Protein AF-A0AAV1RXQ4-F1 (afdb_monomer_lite)

Sequence (203 aa):
MDSVIQLQRQLVDYTAQLFNEGILDDQFNQLQQLQDESNPDFVVEVVTLFFEDSERLLNELAKALEQQSVDYRKIDAHVHQLKGSSSSIGAQRVQKVCIAFRNCCEDRNIEGCQKCLQQVKHEYSLVKTKLETLFKVRGKKGKNKSNLFRMNTVAQATDFCLYDRSLSRRFWQQEGQFLGQYNKVKTIAEDHSQRKQNGILDM

InterPro domains:
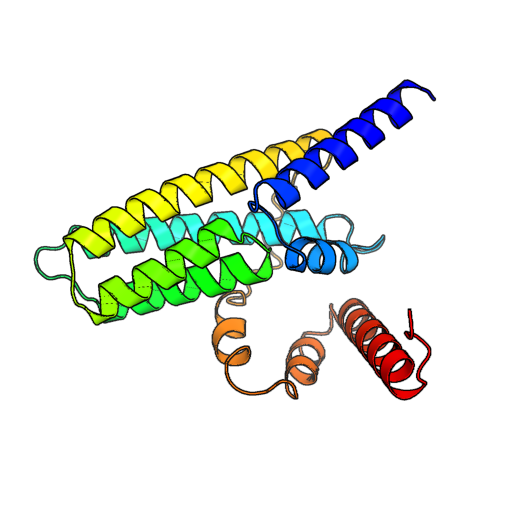  IPR008207 Signal transduction histidine kinase, phosphotransfer (Hpt) domain [PF01627] (45-128)
  IPR008207 Signal transduction histidine kinase, phosphotransfer (Hpt) domain [PS50894] (39-134)
  IPR008207 Signal transduction histidine kinase, phosphotransfer (Hpt) domain [cd00088] (45-121)
  IPR036641 HPT domain superfamily [G3DSA:1.20.120.160] (1-150)
  IPR036641 HPT domain superfamily [SSF47226] (5-136)
  IPR045871 Histidine-containing phosphotransfer protein 1-5/Phosphorelay intermediate protein YPD1 [PTHR28242] (6-138)

Structure (mmCIF, N/CA/C/O backbone):
data_AF-A0AAV1RXQ4-F1
#
_entry.id   AF-A0AAV1RXQ4-F1
#
loop_
_atom_site.group_PDB
_atom_site.id
_atom_site.type_symbol
_atom_site.label_atom_id
_atom_site.label_alt_id
_atom_site.label_comp_id
_atom_site.label_asym_id
_atom_site.label_entity_id
_atom_site.label_seq_id
_atom_site.pdbx_PDB_ins_code
_atom_site.Cartn_x
_atom_site.Cartn_y
_atom_site.Cartn_z
_atom_site.occupancy
_atom_site.B_iso_or_equiv
_atom_site.auth_seq_id
_atom_site.auth_comp_id
_atom_site.auth_asym_id
_atom_site.auth_atom_id
_atom_site.pdbx_PDB_model_num
ATOM 1 N N . MET A 1 1 ? 30.961 -5.348 -19.608 1.00 53.44 1 MET A N 1
ATOM 2 C CA . MET A 1 1 ? 29.631 -5.834 -20.041 1.00 53.44 1 MET A CA 1
ATOM 3 C C . MET A 1 1 ? 29.032 -6.764 -18.990 1.00 53.44 1 MET A C 1
ATOM 5 O O . MET A 1 1 ? 27.870 -6.589 -18.653 1.00 53.44 1 MET A O 1
ATOM 9 N N . ASP A 1 2 ? 29.836 -7.643 -18.384 1.00 66.00 2 ASP A N 1
ATOM 10 C CA . ASP A 1 2 ? 29.386 -8.637 -17.390 1.00 66.00 2 ASP A CA 1
ATOM 11 C C . ASP A 1 2 ? 28.783 -8.044 -16.103 1.00 66.00 2 ASP A C 1
ATOM 13 O O . ASP A 1 2 ? 27.796 -8.560 -15.585 1.00 66.00 2 ASP A O 1
ATOM 17 N N . SER A 1 3 ? 29.300 -6.908 -15.622 1.00 69.69 3 SER A N 1
ATOM 18 C CA . SER A 1 3 ? 28.794 -6.238 -14.412 1.00 69.69 3 SER A CA 1
ATOM 19 C C . SER A 1 3 ? 27.378 -5.670 -14.565 1.00 69.69 3 SER A C 1
ATOM 21 O O . SER A 1 3 ? 26.582 -5.727 -13.630 1.00 69.69 3 SER A O 1
ATOM 23 N N . VAL A 1 4 ? 27.032 -5.150 -15.747 1.00 70.94 4 VAL A N 1
ATOM 24 C CA . VAL A 1 4 ? 25.692 -4.605 -16.033 1.00 70.94 4 VAL A CA 1
ATOM 25 C C . VAL A 1 4 ? 24.668 -5.733 -16.139 1.00 70.94 4 VAL A C 1
ATOM 27 O O . VAL A 1 4 ? 23.577 -5.623 -15.584 1.00 70.94 4 VAL A O 1
ATOM 30 N N . ILE A 1 5 ? 25.045 -6.839 -16.784 1.00 75.31 5 ILE A N 1
ATOM 31 C CA . ILE A 1 5 ? 24.207 -8.038 -16.909 1.00 75.31 5 ILE A CA 1
ATOM 32 C C . ILE A 1 5 ? 23.945 -8.650 -15.524 1.00 75.31 5 ILE A C 1
ATOM 34 O O . ILE A 1 5 ? 22.814 -9.025 -15.214 1.00 75.31 5 ILE A O 1
ATOM 38 N N . GLN A 1 6 ? 24.960 -8.693 -14.655 1.00 77.62 6 GLN A N 1
ATOM 39 C CA . GLN A 1 6 ? 24.819 -9.196 -13.288 1.00 77.62 6 GLN A CA 1
ATOM 40 C C . GLN A 1 6 ? 23.875 -8.328 -12.439 1.00 77.62 6 GLN A C 1
ATOM 42 O O . GLN A 1 6 ? 23.011 -8.869 -11.751 1.00 77.62 6 GLN A O 1
ATOM 47 N N . LEU A 1 7 ? 23.980 -6.998 -12.530 1.00 76.56 7 LEU A N 1
ATOM 48 C CA . LEU A 1 7 ? 23.081 -6.069 -11.830 1.00 76.56 7 LEU A CA 1
ATOM 49 C C . LEU A 1 7 ? 21.638 -6.148 -12.349 1.00 76.56 7 LEU A C 1
ATOM 51 O O . LEU A 1 7 ? 20.694 -6.121 -11.561 1.00 76.56 7 LEU A O 1
ATOM 55 N N . GLN A 1 8 ? 21.453 -6.280 -13.665 1.00 75.50 8 GLN A N 1
ATOM 56 C CA . GLN A 1 8 ? 20.128 -6.475 -14.259 1.00 75.50 8 GLN A CA 1
ATOM 57 C C . GLN A 1 8 ? 19.482 -7.773 -13.774 1.00 75.50 8 GLN A C 1
ATOM 59 O O . GLN A 1 8 ? 18.316 -7.762 -13.385 1.00 75.50 8 GLN A O 1
ATOM 64 N N . ARG A 1 9 ? 20.242 -8.872 -13.729 1.00 82.31 9 ARG A N 1
ATOM 65 C CA . ARG A 1 9 ? 19.754 -10.155 -13.214 1.00 82.31 9 ARG A CA 1
ATOM 66 C C . ARG A 1 9 ? 19.356 -10.062 -11.742 1.00 82.31 9 ARG A C 1
ATOM 68 O O . ARG A 1 9 ? 18.258 -10.473 -11.392 1.00 82.31 9 ARG A O 1
ATOM 75 N N . GLN A 1 10 ? 20.185 -9.433 -10.908 1.00 84.06 10 GLN A N 1
ATOM 76 C CA . GLN A 1 10 ? 19.862 -9.200 -9.495 1.00 84.06 10 GLN A CA 1
ATOM 77 C C . GLN A 1 10 ? 18.576 -8.388 -9.308 1.00 84.06 10 GLN A C 1
ATOM 79 O O . GLN A 1 10 ? 17.797 -8.677 -8.405 1.00 84.06 10 GLN A O 1
ATOM 84 N N . LEU A 1 11 ? 18.330 -7.389 -10.160 1.00 82.56 11 LEU A N 1
ATOM 85 C CA . LEU A 1 11 ? 17.092 -6.611 -10.125 1.00 82.56 11 LEU A CA 1
ATOM 86 C C . LEU A 1 11 ? 15.866 -7.438 -10.508 1.00 82.56 11 LEU A C 1
ATOM 88 O O . LEU A 1 11 ? 14.823 -7.296 -9.870 1.00 82.56 11 LEU A O 1
ATOM 92 N N . VAL A 1 12 ? 15.982 -8.277 -11.538 1.00 85.81 12 VAL A N 1
ATOM 93 C CA . VAL A 1 12 ? 14.898 -9.169 -11.971 1.00 85.81 12 VAL A CA 1
ATOM 94 C C . VAL A 1 12 ? 14.582 -10.183 -10.874 1.00 85.81 12 VAL A C 1
ATOM 96 O O . VAL A 1 12 ? 13.424 -10.292 -10.478 1.00 85.81 12 VAL A O 1
ATOM 99 N N . ASP A 1 13 ? 15.604 -10.839 -10.323 1.00 89.25 13 ASP A N 1
ATOM 100 C CA . ASP A 1 13 ? 15.458 -11.830 -9.253 1.00 89.25 13 ASP A CA 1
ATOM 101 C C . ASP A 1 13 ? 14.848 -11.197 -7.990 1.00 89.25 13 ASP A C 1
ATOM 103 O O . ASP A 1 13 ? 13.903 -11.734 -7.411 1.00 89.25 13 ASP A O 1
ATOM 107 N N . TYR A 1 14 ? 15.324 -10.008 -7.598 1.00 90.19 14 TYR A N 1
ATOM 108 C CA . TYR A 1 14 ? 14.774 -9.268 -6.461 1.00 90.19 14 TYR A CA 1
ATOM 109 C C . TYR A 1 14 ? 13.317 -8.869 -6.688 1.00 90.19 14 TYR A C 1
ATOM 111 O O . TYR A 1 14 ? 12.485 -9.022 -5.799 1.00 90.19 14 TYR A O 1
ATOM 119 N N . THR A 1 15 ? 12.986 -8.386 -7.886 1.00 88.50 15 THR A N 1
ATOM 120 C CA . THR A 1 15 ? 11.612 -8.012 -8.234 1.00 88.50 15 THR A CA 1
ATOM 121 C C . THR A 1 15 ? 10.698 -9.236 -8.172 1.00 88.50 15 THR A C 1
ATOM 123 O O . THR A 1 15 ? 9.667 -9.180 -7.509 1.00 88.50 15 THR A O 1
ATOM 126 N N . ALA A 1 16 ? 11.106 -10.362 -8.766 1.00 90.88 16 ALA A N 1
ATOM 127 C CA . ALA A 1 16 ? 10.367 -11.622 -8.720 1.00 90.88 16 ALA A CA 1
ATOM 128 C C . ALA A 1 16 ? 10.147 -12.120 -7.282 1.00 90.88 16 ALA A C 1
ATOM 130 O O . ALA A 1 16 ? 9.061 -12.595 -6.953 1.00 90.88 16 ALA A O 1
ATOM 131 N N . GLN A 1 17 ? 11.135 -11.948 -6.397 1.00 94.00 17 GLN A N 1
ATOM 132 C CA . GLN A 1 17 ? 10.981 -12.246 -4.973 1.00 94.00 17 GLN A CA 1
ATOM 133 C C . GLN A 1 17 ? 9.855 -11.419 -4.328 1.00 94.00 17 GLN A C 1
ATOM 135 O O . GLN A 1 17 ? 9.062 -11.976 -3.573 1.00 94.00 17 GLN A O 1
ATOM 140 N N . LEU A 1 18 ? 9.731 -10.123 -4.641 1.00 94.00 18 LEU A N 1
ATOM 141 C CA . LEU A 1 18 ? 8.655 -9.281 -4.092 1.00 94.00 18 LEU A CA 1
ATOM 142 C C . LEU A 1 18 ? 7.259 -9.751 -4.526 1.00 94.00 18 LEU A C 1
ATOM 144 O O . LEU A 1 18 ? 6.326 -9.693 -3.723 1.00 94.00 18 LEU A O 1
ATOM 148 N N . PHE A 1 19 ? 7.122 -10.233 -5.763 1.00 93.56 19 PHE A N 1
ATOM 149 C CA . PHE A 1 19 ? 5.879 -10.834 -6.256 1.00 93.56 19 PHE A CA 1
ATOM 150 C C . PHE A 1 19 ? 5.583 -12.173 -5.571 1.00 93.56 19 PHE A C 1
ATOM 152 O O . PHE A 1 19 ? 4.474 -12.388 -5.087 1.00 93.56 19 PHE A O 1
ATOM 159 N N . ASN A 1 20 ? 6.586 -13.048 -5.453 1.00 94.00 20 ASN A N 1
ATOM 160 C CA . ASN A 1 20 ? 6.435 -14.359 -4.812 1.00 94.00 20 ASN A CA 1
ATOM 161 C C . ASN A 1 20 ? 6.096 -14.255 -3.314 1.00 94.00 20 ASN A C 1
ATOM 163 O O . ASN A 1 20 ? 5.328 -15.061 -2.797 1.00 94.00 20 ASN A O 1
ATOM 167 N N . GLU A 1 21 ? 6.629 -13.249 -2.614 1.00 93.44 21 GLU A N 1
ATOM 168 C CA . GLU A 1 21 ? 6.286 -12.942 -1.215 1.00 93.44 21 GLU A CA 1
ATOM 169 C C . GLU A 1 21 ? 4.915 -12.247 -1.066 1.00 93.44 21 GLU A C 1
ATOM 171 O O . GLU A 1 21 ? 4.485 -11.950 0.055 1.00 93.44 21 GLU A O 1
ATOM 176 N N . GLY A 1 22 ? 4.232 -11.949 -2.180 1.00 92.81 22 GLY A N 1
ATOM 177 C CA . GLY A 1 22 ? 2.954 -11.239 -2.215 1.00 92.81 22 GLY A CA 1
ATOM 178 C C . GLY A 1 22 ? 3.046 -9.784 -1.754 1.00 92.81 22 GLY A C 1
ATOM 179 O O . GLY A 1 22 ? 2.037 -9.193 -1.376 1.00 92.81 22 GLY A O 1
ATOM 180 N N . ILE A 1 23 ? 4.247 -9.202 -1.723 1.00 94.19 23 ILE A N 1
ATOM 181 C CA . ILE A 1 23 ? 4.447 -7.790 -1.371 1.00 94.19 23 ILE A CA 1
ATOM 182 C C . ILE A 1 23 ? 3.902 -6.908 -2.494 1.00 94.19 23 ILE A C 1
ATOM 184 O O . ILE A 1 23 ? 3.224 -5.917 -2.215 1.00 94.19 23 ILE A O 1
ATOM 188 N N . LEU A 1 24 ? 4.183 -7.298 -3.740 1.00 94.38 24 LEU A N 1
ATOM 189 C CA . LEU A 1 24 ? 3.689 -6.655 -4.952 1.00 94.38 24 LEU A CA 1
ATOM 190 C C . LEU A 1 24 ? 2.789 -7.608 -5.747 1.00 94.38 24 LEU A C 1
ATOM 192 O O . LEU A 1 24 ? 2.991 -8.821 -5.716 1.00 94.38 24 LEU A O 1
ATOM 196 N N . ASP A 1 25 ? 1.819 -7.057 -6.470 1.00 88.19 25 ASP A N 1
ATOM 197 C CA . ASP A 1 25 ? 0.985 -7.783 -7.431 1.00 88.19 25 ASP A CA 1
ATOM 198 C C . ASP A 1 25 ? 1.034 -7.158 -8.832 1.00 88.19 25 ASP A C 1
ATOM 200 O O . ASP A 1 25 ? 1.724 -6.162 -9.074 1.00 88.19 25 ASP A O 1
ATOM 204 N N . ASP A 1 26 ? 0.300 -7.753 -9.775 1.00 86.62 26 ASP A N 1
ATOM 205 C CA . ASP A 1 26 ? 0.292 -7.356 -11.184 1.00 86.62 26 ASP A CA 1
ATOM 206 C C . ASP A 1 26 ? -0.083 -5.887 -11.433 1.00 86.62 26 ASP A C 1
ATOM 208 O O . ASP A 1 26 ? 0.260 -5.347 -12.489 1.00 86.62 26 ASP A O 1
ATOM 212 N N . GLN A 1 27 ? -0.718 -5.195 -10.479 1.00 84.00 27 GLN A N 1
ATOM 213 C CA . GLN A 1 27 ? -0.946 -3.755 -10.603 1.00 84.00 27 GLN A CA 1
ATOM 214 C C . GLN A 1 27 ? 0.372 -2.977 -10.638 1.00 84.00 27 GLN A C 1
ATOM 216 O O . GLN A 1 27 ? 0.472 -1.984 -11.357 1.00 84.00 27 GLN A O 1
ATOM 221 N N . PHE A 1 28 ? 1.418 -3.449 -9.953 1.00 86.69 28 PHE A N 1
ATOM 222 C CA . PHE A 1 28 ? 2.744 -2.842 -10.049 1.00 86.69 28 PHE A CA 1
ATOM 223 C C . PHE A 1 28 ? 3.346 -3.007 -11.454 1.00 86.69 28 PHE A C 1
ATOM 225 O O . PHE A 1 28 ? 3.957 -2.071 -11.972 1.00 86.69 28 PHE A O 1
ATOM 232 N N . ASN A 1 29 ? 3.122 -4.149 -12.116 1.00 84.06 29 ASN A N 1
ATOM 233 C CA . ASN A 1 29 ? 3.542 -4.353 -13.509 1.00 84.06 29 ASN A CA 1
ATOM 234 C C . ASN A 1 29 ? 2.813 -3.389 -14.455 1.00 84.06 29 ASN A C 1
ATOM 236 O O . ASN A 1 29 ? 3.442 -2.781 -15.320 1.00 84.06 29 ASN A O 1
ATOM 240 N N . GLN A 1 30 ? 1.506 -3.193 -14.263 1.00 77.56 30 GLN A N 1
ATOM 241 C CA . GLN A 1 30 ? 0.734 -2.206 -15.027 1.00 77.56 30 GLN A CA 1
ATOM 242 C C . GLN A 1 30 ? 1.266 -0.787 -14.804 1.00 77.56 30 GL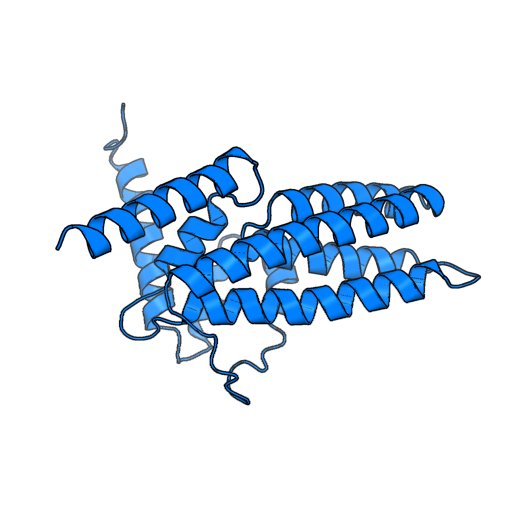N A C 1
ATOM 244 O O . GLN A 1 30 ? 1.466 -0.052 -15.768 1.00 77.56 30 GLN A O 1
ATOM 249 N N . LEU A 1 31 ? 1.574 -0.421 -13.555 1.00 78.81 31 LEU A N 1
ATOM 250 C CA . LEU A 1 31 ? 2.169 0.874 -13.226 1.00 78.81 31 LEU A CA 1
ATOM 251 C C . LEU A 1 31 ? 3.512 1.077 -13.948 1.00 78.81 31 LEU A C 1
ATOM 253 O O . LEU A 1 31 ? 3.780 2.162 -14.462 1.00 78.81 31 LEU A O 1
ATOM 257 N N . GLN A 1 32 ? 4.337 0.031 -14.049 1.00 80.25 32 GLN A N 1
ATOM 258 C CA . GLN A 1 32 ? 5.600 0.079 -14.790 1.00 80.25 32 GLN A CA 1
ATOM 259 C C . GLN A 1 32 ? 5.420 0.261 -16.302 1.00 80.25 32 GLN A C 1
ATOM 261 O O . GLN A 1 32 ? 6.242 0.936 -16.917 1.00 80.25 32 GLN A O 1
ATOM 266 N N . GLN A 1 33 ? 4.358 -0.288 -16.899 1.00 77.56 33 GLN A N 1
ATOM 267 C CA . GLN A 1 33 ? 4.065 -0.132 -18.334 1.00 77.56 33 GLN A CA 1
ATOM 268 C C . GLN A 1 33 ? 3.689 1.307 -18.722 1.00 77.56 33 GLN A C 1
ATOM 270 O O . GLN A 1 33 ? 3.821 1.687 -19.888 1.00 77.56 33 GLN A O 1
ATOM 275 N N . LEU A 1 34 ? 3.236 2.112 -17.756 1.00 74.94 34 LEU A N 1
ATOM 276 C CA . LEU A 1 34 ? 2.946 3.536 -17.955 1.00 74.94 34 LEU A CA 1
ATOM 277 C C . LEU A 1 34 ? 4.213 4.392 -18.033 1.00 74.94 34 LEU A C 1
ATOM 279 O O . LEU A 1 34 ? 4.177 5.492 -18.581 1.00 74.94 34 LEU A O 1
ATOM 283 N N . GLN A 1 35 ? 5.333 3.894 -17.506 1.00 74.50 35 GLN A N 1
ATOM 284 C CA . GLN A 1 35 ? 6.618 4.572 -17.598 1.00 74.50 35 GLN A CA 1
ATOM 285 C C . GLN A 1 35 ? 7.140 4.516 -19.038 1.00 74.50 35 GLN A C 1
ATOM 287 O O . GLN A 1 35 ? 7.155 3.459 -19.670 1.00 74.50 35 GLN A O 1
ATOM 292 N N . ASP A 1 36 ? 7.631 5.639 -19.552 1.00 77.94 36 ASP A N 1
ATOM 293 C CA . ASP A 1 36 ? 8.248 5.710 -20.875 1.00 77.94 36 ASP A CA 1
ATOM 294 C C . ASP A 1 36 ? 9.443 6.670 -20.896 1.00 77.94 36 ASP A C 1
ATOM 296 O O . ASP A 1 36 ? 9.878 7.170 -19.860 1.00 77.94 36 ASP A O 1
ATOM 300 N N . GLU A 1 37 ? 10.021 6.883 -22.076 1.00 76.31 37 GLU A N 1
ATOM 301 C CA . GLU A 1 37 ? 11.181 7.762 -22.252 1.00 76.31 37 GLU A CA 1
ATOM 302 C C . GLU A 1 37 ? 10.861 9.234 -21.950 1.00 76.31 37 GLU A C 1
ATOM 304 O O . GLU A 1 37 ? 11.758 9.987 -21.577 1.00 76.31 37 GLU A O 1
ATOM 309 N N . SER A 1 38 ? 9.589 9.641 -22.068 1.00 75.12 38 SER A N 1
ATOM 310 C CA . SER A 1 38 ? 9.139 11.008 -21.784 1.00 75.12 38 SER A CA 1
ATOM 311 C C . SER A 1 38 ? 8.921 11.253 -20.290 1.00 75.12 38 SER A C 1
ATOM 313 O O . SER A 1 38 ? 9.186 12.353 -19.804 1.00 75.12 38 SER A O 1
ATOM 315 N N . ASN A 1 39 ? 8.508 10.220 -19.548 1.00 71.12 39 ASN A N 1
ATOM 316 C CA . AS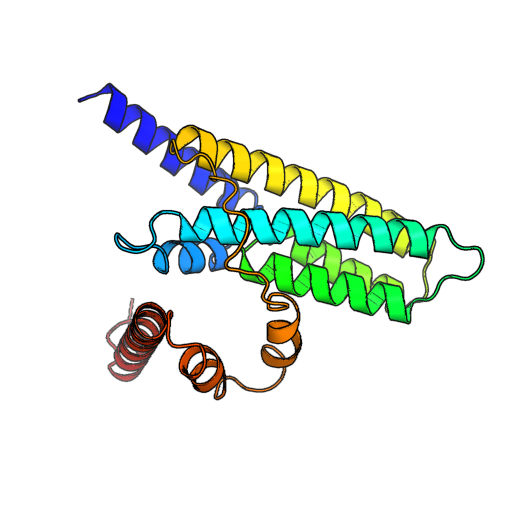N A 1 39 ? 8.440 10.238 -18.092 1.00 71.12 39 ASN A CA 1
ATOM 317 C C . ASN A 1 39 ? 9.111 8.991 -17.484 1.00 71.12 39 ASN A C 1
ATOM 319 O O . ASN A 1 39 ? 8.432 8.046 -17.059 1.00 71.12 39 ASN A O 1
ATOM 323 N N . PRO A 1 40 ? 10.454 8.978 -17.406 1.00 77.00 40 PRO A N 1
ATOM 324 C CA . PRO A 1 40 ? 11.179 7.847 -16.854 1.00 77.00 40 PRO A CA 1
ATOM 325 C C . PRO A 1 40 ? 10.974 7.709 -15.341 1.00 77.00 40 PRO A C 1
ATOM 327 O O . PRO A 1 40 ? 11.157 6.612 -14.824 1.00 77.00 40 PRO A O 1
ATOM 330 N N . ASP A 1 41 ? 10.611 8.763 -14.614 1.00 79.12 41 ASP A N 1
ATOM 331 C CA . ASP A 1 41 ? 10.513 8.730 -13.148 1.00 79.12 41 ASP A CA 1
ATOM 332 C C . ASP A 1 41 ? 9.086 8.471 -12.639 1.00 79.12 41 ASP A C 1
ATOM 334 O O . ASP A 1 41 ? 8.899 8.316 -11.435 1.00 79.12 41 ASP A O 1
ATOM 338 N N . PHE A 1 42 ? 8.108 8.308 -13.538 1.00 79.44 42 PHE A N 1
ATOM 339 C CA . PHE A 1 42 ? 6.685 8.124 -13.226 1.00 79.44 42 PHE A CA 1
ATOM 340 C C . PHE A 1 42 ? 6.409 7.151 -12.068 1.00 79.44 42 PHE A C 1
ATOM 342 O O . PHE A 1 42 ? 5.726 7.493 -11.108 1.00 79.44 42 PHE A O 1
ATOM 349 N N . VAL A 1 43 ? 6.967 5.938 -12.122 1.00 82.00 43 VAL A N 1
ATOM 350 C CA . VAL A 1 43 ? 6.734 4.913 -11.087 1.00 82.00 43 VAL A CA 1
ATOM 351 C C . VAL A 1 43 ? 7.287 5.358 -9.736 1.00 82.00 43 VAL A C 1
ATOM 353 O O . VAL A 1 43 ? 6.666 5.112 -8.706 1.00 82.00 43 VAL A O 1
ATOM 356 N N . VAL A 1 44 ? 8.452 6.011 -9.734 1.00 83.81 44 VAL A N 1
ATOM 357 C CA . VAL A 1 44 ? 9.074 6.525 -8.509 1.00 83.81 44 VAL A CA 1
ATOM 358 C C . VAL A 1 44 ? 8.220 7.652 -7.940 1.00 83.81 44 VAL A C 1
ATOM 360 O O . VAL A 1 44 ? 7.923 7.622 -6.754 1.00 83.81 44 VAL A O 1
ATOM 363 N N . GLU A 1 45 ? 7.767 8.588 -8.777 1.00 80.00 45 GLU A N 1
ATOM 364 C CA . GLU A 1 45 ? 6.897 9.699 -8.371 1.00 80.00 45 GLU A CA 1
ATOM 365 C C . GLU A 1 45 ? 5.584 9.194 -7.750 1.00 80.00 45 GLU A C 1
ATOM 367 O O . GLU A 1 45 ? 5.232 9.599 -6.642 1.00 80.00 45 GLU A O 1
ATOM 372 N N . VAL A 1 46 ? 4.898 8.249 -8.403 1.00 79.00 46 VAL A N 1
ATOM 373 C CA . VAL A 1 46 ? 3.644 7.666 -7.894 1.00 79.00 46 VAL A CA 1
ATOM 374 C C . VAL A 1 46 ? 3.859 6.931 -6.568 1.00 79.00 46 VAL A C 1
ATOM 376 O O . VAL A 1 46 ? 3.065 7.081 -5.639 1.00 79.00 46 VAL A O 1
ATOM 379 N N . VAL A 1 47 ? 4.937 6.153 -6.447 1.00 85.06 47 VAL A N 1
ATOM 380 C CA . VAL A 1 47 ? 5.237 5.421 -5.209 1.00 85.06 47 VAL A CA 1
ATOM 381 C C . VAL A 1 47 ? 5.658 6.366 -4.077 1.00 85.06 47 VAL A C 1
ATOM 383 O O . VAL A 1 47 ? 5.280 6.144 -2.929 1.00 85.06 47 VAL A O 1
ATOM 386 N N . THR A 1 48 ? 6.385 7.446 -4.374 1.00 82.88 48 THR A N 1
ATOM 387 C CA . THR A 1 48 ? 6.713 8.479 -3.383 1.00 82.88 48 THR A CA 1
ATOM 388 C C . THR A 1 48 ? 5.452 9.162 -2.858 1.00 82.88 48 THR A C 1
ATOM 390 O O . THR A 1 48 ? 5.296 9.264 -1.643 1.00 82.88 48 THR A O 1
ATOM 393 N N . LEU A 1 49 ? 4.515 9.536 -3.737 1.00 81.00 49 LEU A N 1
ATOM 394 C CA . LEU A 1 49 ? 3.219 10.090 -3.326 1.00 81.00 49 LEU A CA 1
ATOM 395 C C . LEU A 1 49 ? 2.437 9.109 -2.446 1.00 81.00 49 LEU A C 1
ATOM 397 O O . LEU A 1 49 ? 1.892 9.499 -1.415 1.00 81.00 49 LEU A O 1
ATOM 401 N N . PHE A 1 50 ? 2.437 7.821 -2.803 1.00 86.31 50 PHE A N 1
ATOM 402 C CA . PHE A 1 50 ? 1.838 6.783 -1.968 1.00 86.31 50 PHE A CA 1
ATOM 403 C C . PHE A 1 50 ? 2.447 6.749 -0.557 1.00 86.31 50 PHE A C 1
ATOM 405 O O . PHE A 1 50 ? 1.698 6.609 0.411 1.00 86.31 50 PHE A O 1
ATOM 412 N N . PHE A 1 51 ? 3.769 6.888 -0.408 1.00 87.38 51 PHE A N 1
ATOM 413 C CA . PHE A 1 51 ? 4.412 6.914 0.911 1.00 87.38 51 PHE A CA 1
ATOM 414 C C . PHE A 1 51 ? 4.001 8.134 1.738 1.00 87.38 51 PHE A C 1
ATOM 416 O O . PHE A 1 51 ? 3.640 7.985 2.906 1.00 87.38 51 PHE A O 1
ATOM 423 N N . GLU A 1 52 ? 4.000 9.321 1.134 1.00 84.75 52 GLU A N 1
ATOM 424 C CA . GLU A 1 52 ? 3.602 10.562 1.807 1.00 84.75 52 GLU A CA 1
ATOM 425 C C . GLU A 1 52 ? 2.143 10.504 2.286 1.00 84.75 52 GLU A C 1
ATOM 427 O O . GLU A 1 52 ? 1.844 10.786 3.453 1.00 84.75 52 GLU A O 1
ATOM 432 N N . ASP A 1 53 ? 1.232 10.068 1.412 1.00 82.00 53 ASP A N 1
ATOM 433 C CA . ASP A 1 53 ? -0.184 9.928 1.750 1.00 82.00 53 ASP A CA 1
ATOM 434 C C . ASP A 1 53 ? -0.420 8.844 2.804 1.00 82.00 53 ASP A C 1
ATOM 436 O O . ASP A 1 53 ? -1.207 9.042 3.735 1.00 82.00 53 ASP A O 1
ATOM 440 N N . SER A 1 54 ? 0.271 7.708 2.693 1.00 87.56 54 SER A N 1
ATOM 441 C CA . SER A 1 54 ? 0.128 6.599 3.639 1.00 87.56 54 SER A CA 1
ATOM 442 C C . SER A 1 54 ? 0.625 6.970 5.029 1.00 87.56 54 SER A C 1
ATOM 444 O O . SER A 1 54 ? -0.047 6.664 6.009 1.00 87.56 54 SER A O 1
ATOM 446 N N . GLU A 1 55 ? 1.750 7.680 5.147 1.00 91.56 55 GLU A N 1
ATOM 447 C CA . GLU A 1 55 ? 2.230 8.182 6.439 1.00 91.56 55 GLU A CA 1
ATOM 448 C C . GLU A 1 55 ? 1.228 9.127 7.090 1.00 91.56 55 GLU A C 1
ATOM 450 O O . GLU A 1 55 ? 0.913 8.983 8.275 1.00 91.56 55 GLU A O 1
ATOM 455 N N . ARG A 1 56 ? 0.665 10.057 6.311 1.00 90.12 56 ARG A N 1
ATOM 456 C CA . ARG A 1 56 ? -0.382 10.956 6.801 1.00 90.12 56 ARG A CA 1
ATOM 457 C C . ARG A 1 56 ? -1.600 10.170 7.295 1.00 90.12 56 ARG A C 1
ATOM 459 O O . ARG A 1 56 ? -2.067 10.423 8.403 1.00 90.12 56 ARG A O 1
ATOM 466 N N . LEU A 1 57 ? -2.089 9.203 6.516 1.00 87.69 57 LEU A N 1
ATOM 467 C CA . LEU A 1 57 ? -3.254 8.384 6.875 1.00 87.69 57 LEU A CA 1
ATOM 468 C C . LEU A 1 57 ? -3.004 7.511 8.107 1.00 87.69 57 LEU A C 1
ATOM 470 O O . LEU A 1 57 ? -3.849 7.460 8.997 1.00 87.69 57 LEU A O 1
ATOM 474 N N . LEU A 1 58 ? -1.844 6.861 8.197 1.00 93.94 58 LEU A N 1
ATOM 475 C CA . LEU A 1 58 ? -1.472 6.024 9.340 1.00 93.94 58 LEU A CA 1
ATOM 476 C C . LEU A 1 58 ? -1.358 6.829 10.636 1.00 93.94 58 LEU A C 1
ATOM 478 O O . LEU A 1 58 ? -1.727 6.329 11.702 1.00 93.94 58 LEU A O 1
ATOM 482 N N . ASN A 1 59 ? -0.879 8.071 10.551 1.00 94.06 59 ASN A N 1
ATOM 483 C CA . ASN A 1 59 ? -0.819 8.979 11.691 1.00 94.06 59 ASN A CA 1
ATOM 484 C C . ASN A 1 59 ? -2.217 9.431 12.132 1.00 94.06 59 ASN A C 1
ATOM 486 O O . ASN A 1 59 ? -2.505 9.438 13.328 1.00 94.06 59 ASN A O 1
ATOM 490 N N . GLU A 1 60 ? -3.106 9.766 11.195 1.00 90.62 60 GLU A N 1
ATOM 491 C CA . GLU A 1 60 ? -4.491 10.130 11.523 1.00 90.62 60 GLU A CA 1
ATOM 492 C C . GLU A 1 60 ? -5.289 8.943 12.086 1.00 90.62 60 GLU A C 1
ATOM 494 O O . GLU A 1 60 ? -6.048 9.118 13.039 1.00 90.62 60 GLU A O 1
ATOM 499 N N . LEU A 1 61 ? -5.066 7.728 11.572 1.00 92.88 61 LEU A N 1
ATOM 500 C CA . LEU A 1 61 ? -5.640 6.493 12.117 1.00 92.88 61 LEU A CA 1
ATOM 501 C C . LEU A 1 61 ? -5.172 6.220 13.548 1.00 92.88 61 LEU A C 1
ATOM 503 O O . LEU A 1 61 ? -5.989 5.870 14.397 1.00 92.88 61 LEU A O 1
ATOM 507 N N . ALA A 1 62 ? -3.877 6.398 13.825 1.00 94.06 62 ALA A N 1
ATOM 508 C CA . ALA A 1 62 ? -3.332 6.238 15.172 1.00 94.06 62 ALA A CA 1
ATOM 509 C C . ALA A 1 62 ? -3.986 7.215 16.156 1.00 94.06 62 ALA A C 1
ATOM 511 O O . ALA A 1 62 ? -4.533 6.785 17.167 1.00 94.06 62 ALA A O 1
ATOM 512 N N . LYS A 1 63 ? -4.046 8.504 15.798 1.00 93.25 63 LYS A N 1
ATOM 513 C CA . LYS A 1 63 ? -4.716 9.524 16.618 1.00 93.25 63 LYS A CA 1
ATOM 514 C C . LYS A 1 63 ? -6.192 9.202 16.849 1.00 93.25 63 LYS A C 1
ATOM 516 O O . LYS A 1 63 ? -6.679 9.385 17.956 1.00 93.25 63 LYS A O 1
ATOM 521 N N . ALA A 1 64 ? -6.912 8.741 15.824 1.00 90.69 64 ALA A N 1
ATOM 522 C CA . ALA A 1 64 ? -8.333 8.411 15.940 1.00 90.69 64 ALA A CA 1
ATOM 523 C C . ALA A 1 64 ? -8.593 7.219 16.879 1.00 90.69 64 ALA A C 1
ATOM 525 O O . ALA A 1 64 ? -9.615 7.193 17.561 1.00 90.69 64 ALA A O 1
ATOM 526 N N . LEU A 1 65 ? -7.671 6.252 16.937 1.00 90.38 65 LEU A N 1
ATOM 527 C CA . LEU A 1 65 ? -7.772 5.072 17.803 1.00 90.38 65 LEU A CA 1
ATOM 528 C C . LEU A 1 65 ? -7.295 5.299 19.245 1.00 90.38 65 LEU A C 1
ATOM 530 O O . LEU A 1 65 ? -7.608 4.488 20.113 1.00 90.38 65 LEU A O 1
ATOM 534 N N . GLU A 1 66 ? -6.555 6.376 19.505 1.00 89.62 66 GLU A N 1
ATOM 535 C CA . GLU A 1 66 ? -6.109 6.782 20.848 1.00 89.62 66 GLU A CA 1
ATOM 536 C C . GLU A 1 66 ? -7.146 7.653 21.586 1.00 89.62 66 GLU A C 1
ATOM 538 O O . GLU A 1 66 ? -7.005 7.916 22.780 1.00 89.62 66 GLU A O 1
ATOM 543 N N . GLN A 1 67 ? -8.201 8.108 20.902 1.00 86.38 67 GLN A N 1
ATOM 544 C CA . GLN A 1 67 ? -9.255 8.928 21.503 1.00 86.38 67 GLN A CA 1
ATOM 545 C C . GLN A 1 67 ? -10.165 8.123 22.442 1.00 86.38 67 GLN A C 1
ATOM 547 O O . GLN A 1 67 ? -10.506 6.974 22.176 1.00 86.38 67 GLN A O 1
ATOM 552 N N . GLN A 1 68 ? -10.643 8.777 23.510 1.00 78.69 68 GLN A N 1
ATOM 553 C CA . GLN A 1 68 ? -11.569 8.192 24.493 1.00 78.69 68 GLN A CA 1
ATOM 554 C C . GLN A 1 68 ? -12.881 7.699 23.850 1.00 78.69 68 GLN A C 1
ATOM 556 O O . GLN A 1 68 ? -13.459 6.710 24.294 1.00 78.69 68 GLN A O 1
ATOM 561 N N . SER A 1 69 ? -13.345 8.390 22.803 1.00 85.81 69 SER A N 1
ATOM 562 C CA . SER A 1 69 ? -14.485 8.004 21.970 1.00 85.81 69 SER A CA 1
ATOM 563 C C . SER A 1 69 ? -14.025 7.797 20.527 1.00 85.81 69 SER A C 1
ATOM 565 O O . SER A 1 69 ? -13.731 8.762 19.822 1.00 85.81 69 SER A O 1
ATOM 567 N N . VAL A 1 70 ? -13.973 6.544 20.086 1.00 87.75 70 VAL A N 1
ATOM 568 C CA . VAL A 1 70 ? -13.504 6.182 18.744 1.00 87.75 70 VAL A CA 1
ATOM 569 C C . VAL A 1 70 ? -14.581 6.473 17.690 1.00 87.75 70 VAL A C 1
ATOM 571 O O . VAL A 1 70 ? -15.677 5.913 17.740 1.00 87.75 70 VAL A O 1
ATOM 574 N N . ASP A 1 71 ? -14.260 7.315 16.702 1.00 89.44 71 ASP A N 1
ATOM 575 C CA . ASP A 1 71 ? -15.105 7.533 15.520 1.00 89.44 71 ASP A CA 1
ATOM 576 C C . ASP A 1 71 ? -14.770 6.524 14.410 1.00 89.44 71 ASP A C 1
ATOM 578 O O . ASP A 1 71 ? -13.894 6.735 13.566 1.00 89.44 71 ASP A O 1
ATOM 582 N N . TYR A 1 72 ? -15.513 5.418 14.392 1.00 87.38 72 TYR A N 1
ATOM 583 C CA . TYR A 1 72 ? -15.354 4.360 13.394 1.00 87.38 72 TYR A CA 1
ATOM 584 C C . TYR A 1 72 ? -15.637 4.804 11.958 1.00 87.38 72 TYR A C 1
ATOM 586 O O . TYR A 1 72 ? -15.082 4.212 11.038 1.00 87.38 72 TYR A O 1
ATOM 594 N N . ARG A 1 73 ? -16.459 5.840 11.734 1.00 87.31 73 ARG A N 1
ATOM 595 C CA . ARG A 1 73 ? -16.726 6.332 10.371 1.00 87.31 73 ARG A CA 1
ATOM 596 C C . ARG A 1 73 ? -15.494 7.021 9.807 1.00 87.31 73 ARG A C 1
ATOM 598 O O . ARG A 1 73 ? -15.140 6.810 8.649 1.00 87.31 73 ARG A O 1
ATOM 605 N N . LYS A 1 74 ? -14.817 7.813 10.641 1.00 87.75 74 LYS A N 1
ATOM 606 C CA . LYS A 1 74 ? -13.557 8.462 10.272 1.00 87.75 74 LYS A CA 1
ATOM 607 C C . LYS A 1 74 ? -12.450 7.432 10.026 1.00 87.75 74 LYS A C 1
ATOM 609 O O . LYS A 1 74 ? -11.700 7.564 9.060 1.00 87.75 74 LYS A O 1
ATOM 614 N N . ILE A 1 75 ? -12.370 6.397 10.864 1.00 90.00 75 ILE A N 1
ATOM 615 C CA . ILE A 1 75 ? -11.410 5.299 10.681 1.00 90.00 75 ILE A CA 1
ATOM 616 C C . ILE A 1 75 ? -11.694 4.545 9.381 1.00 90.00 75 ILE A C 1
ATOM 618 O O . ILE A 1 75 ? -10.774 4.399 8.580 1.00 90.00 75 ILE A O 1
ATOM 622 N N . ASP A 1 76 ? -12.941 4.132 9.126 1.00 87.19 76 ASP A N 1
ATOM 623 C CA . ASP A 1 76 ? -13.300 3.424 7.889 1.00 87.19 76 ASP A CA 1
ATOM 624 C C . ASP A 1 76 ? -12.944 4.252 6.649 1.00 87.19 76 ASP A C 1
ATOM 626 O O . ASP A 1 76 ? -12.325 3.727 5.728 1.00 87.19 76 ASP A O 1
ATOM 630 N N . ALA A 1 77 ? -13.219 5.562 6.655 1.00 85.00 77 ALA A N 1
ATOM 631 C CA . ALA A 1 77 ? -12.849 6.450 5.554 1.00 85.00 77 ALA A CA 1
ATOM 632 C C . ALA A 1 77 ? -11.328 6.477 5.301 1.00 85.00 77 ALA A C 1
ATOM 634 O O . ALA A 1 77 ? -10.880 6.373 4.157 1.00 85.00 77 ALA A O 1
ATOM 635 N N . HIS A 1 78 ? -10.513 6.570 6.357 1.00 86.12 78 HIS A N 1
ATOM 636 C CA . HIS A 1 78 ? -9.053 6.553 6.229 1.00 86.12 78 HIS A CA 1
ATOM 637 C C . HIS A 1 78 ? -8.512 5.191 5.774 1.00 86.12 78 HIS A C 1
ATOM 639 O O . HIS A 1 78 ? -7.636 5.139 4.908 1.00 86.12 78 HIS A O 1
ATOM 645 N N . VAL A 1 79 ? -9.046 4.088 6.306 1.00 87.75 79 VAL A N 1
ATOM 646 C CA . VAL A 1 79 ? -8.679 2.727 5.882 1.00 87.75 79 VAL A CA 1
ATOM 647 C C . VAL A 1 79 ? -9.092 2.484 4.430 1.00 87.75 79 VAL A C 1
ATOM 649 O O . VAL A 1 79 ? -8.338 1.886 3.664 1.00 87.75 79 VAL A O 1
ATOM 652 N N . HIS A 1 80 ? -10.264 2.967 4.023 1.00 85.81 80 HIS A N 1
ATOM 653 C CA . HIS A 1 80 ? -10.746 2.871 2.652 1.00 85.81 80 HIS A CA 1
ATOM 654 C C . HIS A 1 80 ? -9.820 3.604 1.678 1.00 85.81 80 HIS A C 1
ATOM 656 O O . HIS A 1 80 ? -9.423 3.036 0.658 1.00 85.81 80 HIS A O 1
ATOM 662 N N . GLN A 1 81 ? -9.416 4.830 2.024 1.00 81.44 81 GLN A N 1
ATOM 663 C CA . GLN A 1 81 ? -8.452 5.590 1.234 1.00 81.44 81 GLN A CA 1
ATOM 664 C C . GLN A 1 81 ? -7.118 4.838 1.120 1.00 81.44 81 GLN A C 1
ATOM 666 O O . GLN A 1 81 ? 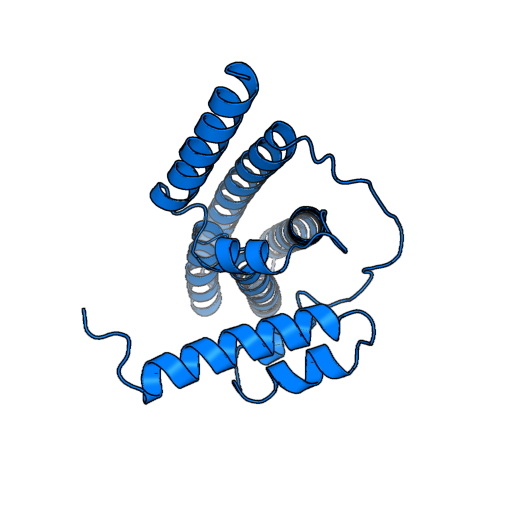-6.590 4.699 0.017 1.00 81.44 81 GLN A O 1
ATOM 671 N N . LEU A 1 82 ? -6.608 4.297 2.232 1.00 85.38 82 LEU A N 1
ATOM 672 C CA . LEU A 1 82 ? -5.350 3.550 2.254 1.00 85.38 82 LEU A CA 1
ATOM 673 C C . LEU A 1 82 ? -5.423 2.243 1.450 1.00 85.38 82 LEU A C 1
ATOM 675 O O . LEU A 1 82 ? -4.464 1.870 0.775 1.00 85.38 82 LEU A O 1
ATOM 679 N N . LYS A 1 83 ? -6.568 1.554 1.467 1.00 87.81 83 LYS A N 1
ATOM 680 C CA . LYS A 1 83 ? -6.825 0.382 0.618 1.00 87.81 83 LYS A CA 1
ATOM 681 C C . LYS A 1 83 ? -6.728 0.759 -0.861 1.00 87.81 83 LYS A C 1
ATOM 683 O O . LYS A 1 83 ? -6.095 0.037 -1.630 1.00 87.81 83 LYS A O 1
ATOM 688 N N . GLY A 1 84 ? -7.375 1.857 -1.257 1.00 79.12 84 GLY A N 1
ATOM 689 C CA . GLY A 1 84 ? -7.387 2.338 -2.638 1.00 79.12 84 GLY A CA 1
ATOM 690 C C . GLY A 1 84 ? -5.991 2.711 -3.130 1.00 79.12 84 GLY A C 1
ATOM 691 O O . GLY A 1 84 ? -5.558 2.218 -4.170 1.00 79.12 84 GLY A O 1
ATOM 692 N N . SER A 1 85 ? -5.256 3.494 -2.338 1.00 82.06 85 SER A N 1
ATOM 693 C CA . SER A 1 85 ? -3.882 3.889 -2.656 1.00 82.06 85 SER A CA 1
ATOM 694 C C . SER A 1 85 ? -2.907 2.705 -2.657 1.00 82.06 85 SER A C 1
ATOM 696 O O . SER A 1 85 ? -2.032 2.630 -3.512 1.00 82.06 85 SER A O 1
ATOM 698 N N . SER A 1 86 ? -3.084 1.724 -1.768 1.00 86.25 86 SER A N 1
ATOM 699 C CA . SER A 1 86 ? -2.276 0.493 -1.789 1.00 86.25 86 SER A CA 1
ATOM 700 C C . SER A 1 86 ? -2.562 -0.349 -3.033 1.00 86.25 86 SER A C 1
ATOM 702 O O . SER A 1 86 ? -1.649 -0.915 -3.627 1.00 86.25 86 SER A O 1
ATOM 704 N N . SER A 1 87 ? -3.825 -0.409 -3.463 1.00 84.44 87 SER A N 1
ATOM 705 C CA . SER A 1 87 ? -4.229 -1.138 -4.667 1.00 84.44 87 SER A CA 1
ATOM 706 C C . SER A 1 87 ? -3.688 -0.511 -5.951 1.00 84.44 87 SER A C 1
ATOM 708 O O . SER A 1 87 ? -3.402 -1.242 -6.894 1.00 84.44 87 SER A O 1
ATOM 710 N N . SER A 1 88 ? -3.569 0.820 -6.019 1.00 80.19 88 SER A N 1
ATOM 711 C CA . SER A 1 88 ? -3.113 1.506 -7.236 1.00 80.19 88 SER A CA 1
ATOM 712 C C . SER A 1 88 ? -1.629 1.281 -7.526 1.00 80.19 88 SER A C 1
ATOM 714 O O . SER A 1 88 ? -1.236 1.285 -8.690 1.00 80.19 88 SER A O 1
ATOM 716 N N . ILE A 1 89 ? -0.821 1.031 -6.491 1.00 85.19 89 ILE A N 1
ATOM 717 C CA . ILE A 1 89 ? 0.605 0.701 -6.626 1.00 85.19 89 ILE A CA 1
ATOM 718 C C . ILE A 1 89 ? 0.903 -0.804 -6.546 1.00 85.19 89 ILE A C 1
ATOM 720 O O . ILE A 1 89 ? 2.064 -1.200 -6.614 1.00 85.19 89 ILE A O 1
ATOM 724 N N . GLY A 1 90 ? -0.122 -1.640 -6.361 1.00 85.94 90 GLY A N 1
ATOM 725 C CA . GLY A 1 90 ? 0.023 -3.089 -6.211 1.00 85.94 90 GLY A CA 1
ATOM 726 C C . GLY A 1 90 ? 0.606 -3.552 -4.875 1.00 85.94 90 GLY A C 1
ATOM 727 O O . GLY A 1 90 ? 1.143 -4.651 -4.802 1.00 85.94 90 GLY A O 1
ATOM 728 N N . ALA A 1 91 ? 0.515 -2.755 -3.804 1.00 93.31 91 ALA A N 1
ATOM 729 C CA . ALA A 1 91 ? 0.924 -3.148 -2.451 1.00 93.31 91 ALA A CA 1
ATOM 730 C C . ALA A 1 91 ? -0.099 -4.110 -1.820 1.00 93.31 91 ALA A C 1
ATOM 732 O O . ALA A 1 91 ? -0.893 -3.753 -0.940 1.00 93.31 91 ALA A O 1
ATOM 733 N N . GLN A 1 92 ? -0.078 -5.355 -2.287 1.00 92.38 92 GLN A N 1
ATOM 734 C CA . GLN A 1 92 ? -1.126 -6.341 -2.041 1.00 92.38 92 GLN A CA 1
ATOM 735 C C . GLN A 1 92 ? -1.318 -6.668 -0.553 1.00 92.38 92 GLN A C 1
ATOM 737 O O . GLN A 1 92 ? -2.449 -6.753 -0.070 1.00 92.38 92 GLN A O 1
ATOM 742 N N . ARG A 1 93 ? 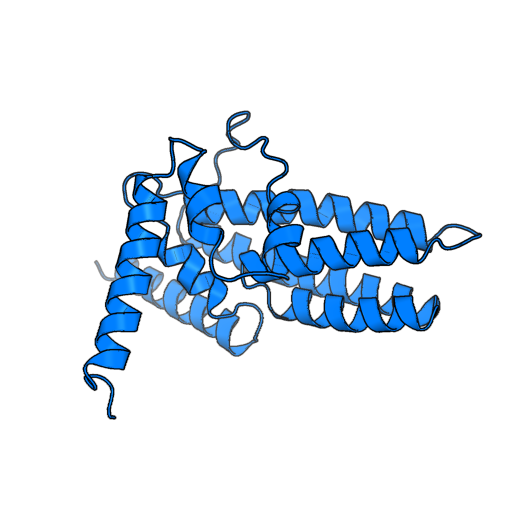-0.236 -6.851 0.212 1.00 95.31 93 ARG A N 1
ATOM 743 C CA . ARG A 1 93 ? -0.342 -7.168 1.650 1.00 95.31 93 ARG A CA 1
ATOM 744 C C . ARG A 1 93 ? -0.966 -6.030 2.451 1.00 95.31 93 ARG A C 1
ATOM 746 O O . ARG A 1 93 ? -1.858 -6.283 3.258 1.00 95.31 93 ARG A O 1
ATOM 753 N N . VAL A 1 94 ? -0.585 -4.783 2.168 1.00 94.75 94 VAL A N 1
ATOM 754 C CA . VAL A 1 94 ? -1.191 -3.600 2.803 1.00 94.75 94 VAL A CA 1
ATOM 755 C C . VAL A 1 94 ? -2.687 -3.539 2.484 1.00 94.75 94 VAL A C 1
ATOM 757 O O . VAL A 1 94 ? -3.507 -3.384 3.390 1.00 94.75 94 VAL A O 1
ATOM 760 N N . GLN A 1 95 ? -3.058 -3.756 1.218 1.00 90.00 95 GLN A N 1
ATOM 761 C CA . GLN A 1 95 ? -4.454 -3.802 0.782 1.00 90.00 95 GLN A CA 1
ATOM 762 C C . GLN A 1 95 ? -5.258 -4.885 1.528 1.00 90.00 95 GLN A C 1
ATOM 764 O O . GLN A 1 95 ? -6.361 -4.608 2.002 1.00 90.00 95 GLN A O 1
ATOM 769 N N . LYS A 1 96 ? -4.707 -6.098 1.677 1.00 92.56 96 LYS A N 1
ATOM 770 C CA . LYS A 1 96 ? -5.345 -7.213 2.401 1.00 92.56 96 LYS A CA 1
ATOM 771 C C . LYS A 1 96 ? -5.606 -6.876 3.868 1.00 92.56 96 LYS A C 1
ATOM 773 O O . LYS A 1 96 ? -6.710 -7.112 4.356 1.00 92.56 96 LYS A O 1
ATOM 778 N N . VAL A 1 97 ? -4.631 -6.282 4.560 1.00 95.81 97 VAL A N 1
ATOM 779 C CA . VAL A 1 97 ? -4.827 -5.864 5.958 1.00 95.81 97 VAL A CA 1
ATOM 780 C C . VAL A 1 97 ? -5.865 -4.745 6.050 1.00 95.81 97 VAL A C 1
ATOM 782 O O . VAL A 1 97 ? -6.699 -4.779 6.948 1.00 95.81 97 VAL A O 1
ATOM 785 N N . CYS A 1 98 ? -5.897 -3.802 5.101 1.00 89.69 98 CYS A N 1
ATOM 786 C CA . CYS A 1 98 ? -6.935 -2.768 5.078 1.00 89.69 98 CYS A CA 1
ATOM 787 C C . CYS A 1 98 ? -8.343 -3.367 4.929 1.00 89.69 98 CYS A C 1
ATOM 789 O O . CYS A 1 98 ? -9.270 -2.889 5.570 1.00 89.69 98 CYS A O 1
ATOM 791 N N . ILE A 1 99 ? -8.520 -4.431 4.136 1.00 88.62 99 ILE A N 1
ATOM 792 C CA . ILE A 1 99 ? -9.810 -5.138 4.038 1.00 88.62 99 ILE A CA 1
ATOM 793 C C . ILE A 1 99 ? -10.212 -5.720 5.400 1.00 88.62 99 ILE A C 1
ATOM 795 O O . ILE A 1 99 ? -11.332 -5.489 5.846 1.00 88.62 99 ILE A O 1
ATOM 799 N N . ALA A 1 100 ? -9.296 -6.409 6.086 1.00 92.00 100 ALA A N 1
ATOM 800 C CA . ALA A 1 100 ? -9.559 -6.950 7.421 1.00 92.00 100 ALA A CA 1
ATOM 801 C C . ALA A 1 100 ? -9.870 -5.847 8.450 1.00 92.00 100 ALA A C 1
ATOM 803 O O . ALA A 1 100 ? -10.771 -5.998 9.269 1.00 92.00 100 ALA A O 1
ATOM 804 N N . PHE A 1 101 ? -9.171 -4.713 8.367 1.00 92.69 101 PHE A N 1
ATOM 805 C CA . PHE A 1 101 ? -9.390 -3.562 9.239 1.00 92.69 101 PHE A CA 1
ATOM 806 C C . PHE A 1 101 ? -10.808 -2.997 9.058 1.00 92.69 101 PHE A C 1
ATOM 808 O O . PHE A 1 101 ? -11.490 -2.733 10.047 1.00 92.69 101 PHE A O 1
ATOM 815 N N . ARG A 1 102 ? -11.314 -2.880 7.824 1.00 88.50 102 ARG A N 1
ATOM 816 C CA . ARG A 1 102 ? -12.696 -2.416 7.595 1.00 88.50 102 ARG A CA 1
ATOM 817 C C . ARG A 1 102 ? -13.731 -3.308 8.280 1.00 88.50 102 ARG A C 1
ATOM 819 O O . ARG A 1 102 ? -14.614 -2.778 8.942 1.00 88.50 102 ARG A O 1
ATOM 826 N N . ASN A 1 103 ? -13.555 -4.629 8.237 1.00 89.69 103 ASN A N 1
ATOM 827 C CA . ASN A 1 103 ? -14.437 -5.555 8.957 1.00 89.69 103 ASN A CA 1
ATOM 828 C C . ASN A 1 103 ? -14.415 -5.280 10.475 1.00 89.69 103 ASN A C 1
ATOM 830 O O . ASN A 1 103 ? -15.464 -5.178 11.101 1.00 89.69 103 ASN A O 1
ATOM 834 N N . CYS A 1 104 ? -13.235 -5.045 11.065 1.00 89.69 104 CYS A N 1
ATOM 835 C CA . CYS A 1 104 ? -13.138 -4.658 12.479 1.00 89.69 104 CYS A CA 1
ATOM 836 C C . CYS A 1 104 ? -13.816 -3.309 12.789 1.00 89.69 104 CYS A C 1
ATOM 838 O O . CYS A 1 104 ? -14.316 -3.119 13.900 1.00 89.69 104 CYS A O 1
ATOM 840 N N . CYS A 1 105 ? -13.839 -2.376 11.829 1.00 88.44 105 CYS A N 1
ATOM 841 C CA . CYS A 1 105 ? -14.539 -1.097 11.972 1.00 88.44 105 CYS A CA 1
ATOM 842 C C . CYS A 1 105 ? -16.061 -1.280 11.959 1.00 88.44 105 CYS A C 1
ATOM 844 O O . CYS A 1 105 ? -16.752 -0.650 12.761 1.00 88.44 105 CYS A O 1
ATOM 846 N N . GLU A 1 106 ? -16.572 -2.147 11.082 1.00 88.00 106 GLU A N 1
ATOM 847 C CA . GLU A 1 106 ? -17.994 -2.507 11.002 1.00 88.00 106 GLU A CA 1
ATOM 848 C C . GLU A 1 106 ? -18.465 -3.198 12.293 1.00 88.00 106 GLU A C 1
ATOM 850 O O . GLU A 1 106 ? -19.494 -2.817 12.855 1.00 88.00 106 GLU A O 1
ATOM 855 N N . ASP A 1 107 ? -17.642 -4.101 12.834 1.00 90.44 107 ASP A N 1
ATOM 856 C CA . ASP A 1 107 ? -17.882 -4.807 14.102 1.00 90.44 107 ASP A CA 1
ATOM 857 C C . ASP A 1 107 ? -17.674 -3.929 15.352 1.00 90.44 107 ASP A C 1
ATOM 859 O O . ASP A 1 107 ? -17.902 -4.376 16.478 1.00 90.44 107 ASP A O 1
ATOM 863 N N . ARG A 1 108 ? -17.224 -2.677 15.183 1.00 88.44 108 ARG A N 1
ATOM 864 C CA . ARG A 1 108 ? -16.869 -1.744 16.271 1.00 88.44 108 ARG A CA 1
ATOM 865 C C . ARG A 1 108 ? -15.906 -2.354 17.298 1.00 88.44 108 ARG A C 1
ATOM 867 O O . ARG A 1 108 ? -16.036 -2.135 18.504 1.00 88.44 108 ARG A O 1
ATOM 874 N N . ASN A 1 109 ? -14.927 -3.116 16.817 1.00 91.00 109 ASN A N 1
ATOM 875 C CA . ASN A 1 109 ? -13.944 -3.796 17.650 1.00 91.00 109 ASN A CA 1
ATOM 876 C C . ASN A 1 109 ? -12.661 -2.956 17.776 1.00 91.00 109 ASN A C 1
ATOM 878 O O . ASN A 1 109 ? -11.797 -3.006 16.900 1.00 91.00 109 ASN A O 1
ATOM 882 N N . ILE A 1 110 ? -12.517 -2.204 18.877 1.00 90.31 110 ILE A N 1
ATOM 883 C CA . ILE A 1 110 ? -11.342 -1.341 19.129 1.00 90.31 110 ILE A CA 1
ATOM 884 C C . ILE A 1 110 ? -10.043 -2.149 19.121 1.00 90.31 110 ILE A C 1
ATOM 886 O O . ILE A 1 110 ? -9.080 -1.745 18.471 1.00 90.31 110 ILE A O 1
ATOM 890 N N . GLU A 1 111 ? -10.010 -3.288 19.814 1.00 92.19 111 GLU A N 1
ATOM 891 C CA . GLU A 1 111 ? -8.812 -4.128 19.915 1.00 92.19 111 GLU A CA 1
ATOM 892 C C . GLU A 1 111 ? -8.415 -4.681 18.538 1.00 92.19 111 GLU A C 1
ATOM 894 O O . GLU A 1 111 ? -7.246 -4.631 18.145 1.00 92.19 111 GLU A O 1
ATOM 899 N N . GLY A 1 112 ? -9.406 -5.122 17.755 1.00 94.00 112 GLY A N 1
ATOM 900 C CA . GLY A 1 112 ? -9.229 -5.541 16.366 1.00 94.00 112 GLY A CA 1
ATOM 901 C C . GLY A 1 112 ? -8.667 -4.420 15.492 1.00 94.00 112 GLY A C 1
ATOM 902 O O . GLY A 1 112 ? -7.658 -4.615 14.816 1.00 94.00 112 GLY A O 1
ATOM 903 N N . CYS A 1 113 ? -9.244 -3.220 15.568 1.00 93.25 113 CYS A N 1
ATOM 904 C CA . CYS A 1 113 ? -8.768 -2.041 14.845 1.00 93.25 113 CYS A CA 1
ATOM 905 C C . CYS A 1 113 ? -7.334 -1.648 15.231 1.00 93.25 113 CYS A C 1
ATOM 907 O O . CYS A 1 113 ? -6.522 -1.340 14.358 1.00 93.25 113 CYS A O 1
ATOM 909 N N . GLN A 1 114 ? -6.986 -1.692 16.520 1.00 94.00 114 GLN A N 1
ATOM 910 C CA . GLN A 1 114 ? -5.626 -1.419 16.992 1.00 94.00 114 GLN A CA 1
ATOM 911 C C . GLN A 1 114 ? -4.633 -2.461 16.466 1.00 94.00 114 GLN A C 1
ATOM 913 O O . GLN A 1 114 ? -3.565 -2.097 15.968 1.00 94.00 114 GLN A O 1
ATOM 918 N N . LYS A 1 115 ? -4.994 -3.749 16.501 1.00 95.81 115 LYS A N 1
ATOM 919 C CA . LYS A 1 115 ? -4.174 -4.830 15.939 1.00 95.81 115 LYS A CA 1
ATOM 920 C C . LYS A 1 115 ? -3.988 -4.669 14.431 1.00 95.81 115 LYS A C 1
ATOM 922 O O . LYS A 1 115 ? -2.862 -4.771 13.943 1.00 95.81 115 LYS A O 1
ATOM 927 N N . CYS A 1 116 ? -5.060 -4.367 13.701 1.00 95.56 116 CYS A N 1
ATOM 928 C CA . CYS A 1 116 ? -4.994 -4.094 12.272 1.00 95.56 116 CYS A CA 1
ATOM 929 C C . CYS A 1 116 ? -4.112 -2.879 11.975 1.00 95.56 116 CYS A C 1
ATOM 931 O O . CYS A 1 116 ? -3.279 -2.962 11.080 1.00 95.56 116 CYS A O 1
ATOM 933 N N . LEU A 1 117 ? -4.198 -1.792 12.747 1.00 95.88 117 LEU A N 1
ATOM 934 C CA . LEU A 1 117 ? -3.317 -0.635 12.572 1.00 95.88 117 LEU A CA 1
ATOM 935 C C . LEU A 1 117 ? -1.835 -1.013 12.715 1.00 95.88 117 LEU A C 1
ATOM 937 O O . LEU A 1 117 ? -1.019 -0.586 11.897 1.00 95.88 117 LEU A O 1
ATOM 941 N N . GLN A 1 118 ? -1.477 -1.824 13.714 1.00 96.62 118 GLN A N 1
ATOM 942 C CA . GLN A 1 118 ? -0.097 -2.303 13.877 1.00 96.62 118 GLN A CA 1
ATOM 943 C C . GLN A 1 118 ? 0.352 -3.155 12.685 1.00 96.62 118 GLN A C 1
ATOM 945 O O . GLN A 1 118 ? 1.457 -2.975 12.173 1.00 96.62 118 GLN A O 1
ATOM 950 N N . GLN A 1 119 ? -0.523 -4.036 12.196 1.00 96.75 119 GLN A N 1
ATOM 951 C CA . GLN A 1 119 ? -0.248 -4.846 11.012 1.00 96.75 119 GLN A CA 1
ATOM 952 C C . GLN A 1 119 ? -0.073 -3.984 9.757 1.00 96.75 119 GLN A C 1
ATOM 954 O O . GLN A 1 119 ? 0.910 -4.160 9.046 1.00 96.75 119 GLN A O 1
ATOM 959 N N . VAL A 1 120 ? -0.954 -3.009 9.504 1.00 96.31 120 VAL A N 1
ATOM 960 C CA . VAL A 1 120 ? -0.822 -2.108 8.348 1.00 96.31 120 VAL A CA 1
ATOM 961 C C . VAL A 1 120 ? 0.490 -1.329 8.431 1.00 96.31 120 VAL A C 1
ATOM 963 O O . VAL A 1 120 ? 1.193 -1.241 7.431 1.00 96.31 120 VAL A O 1
ATOM 966 N N . LYS A 1 121 ? 0.866 -0.806 9.608 1.00 96.56 121 LYS A N 1
ATOM 967 C CA . LYS A 1 121 ? 2.152 -0.109 9.797 1.00 96.56 121 LYS A CA 1
ATOM 968 C C . LYS A 1 121 ? 3.347 -1.007 9.467 1.00 96.56 121 LYS A C 1
ATOM 970 O O . LYS A 1 121 ? 4.286 -0.551 8.815 1.00 96.56 121 LYS A O 1
ATOM 975 N N . HIS A 1 122 ? 3.304 -2.270 9.889 1.00 97.25 122 HIS A N 1
ATOM 976 C CA . HIS A 1 122 ? 4.351 -3.243 9.591 1.00 97.25 122 HIS A CA 1
ATOM 977 C C . HIS A 1 122 ? 4.448 -3.538 8.088 1.00 97.25 122 HIS A C 1
ATOM 979 O O . HIS A 1 122 ? 5.522 -3.405 7.502 1.00 97.25 122 HIS A O 1
ATOM 985 N N . GLU A 1 123 ? 3.323 -3.866 7.450 1.00 96.44 123 GLU A N 1
ATOM 986 C CA . GLU A 1 123 ? 3.264 -4.157 6.012 1.00 96.44 123 GLU A CA 1
ATOM 987 C C . GLU A 1 123 ? 3.657 -2.944 5.159 1.00 96.44 123 GLU A C 1
ATOM 989 O O . GLU A 1 123 ? 4.387 -3.075 4.176 1.00 96.44 123 GLU A O 1
ATOM 994 N N . TYR A 1 124 ? 3.234 -1.746 5.569 1.00 96.38 124 TYR A N 1
ATOM 995 C CA . TYR A 1 124 ? 3.621 -0.484 4.945 1.00 96.38 124 TYR A CA 1
ATOM 996 C C . TYR A 1 124 ? 5.138 -0.257 5.022 1.00 96.38 124 TYR A C 1
ATOM 998 O O . TYR A 1 124 ? 5.783 0.038 4.017 1.00 96.38 124 TYR A O 1
ATOM 1006 N N . SER A 1 125 ? 5.733 -0.429 6.206 1.00 96.38 125 SER A N 1
ATOM 1007 C CA . SER A 1 125 ? 7.179 -0.274 6.391 1.00 96.38 125 SER A CA 1
ATOM 1008 C C . SER A 1 125 ? 7.972 -1.283 5.555 1.00 96.38 125 SER A C 1
ATOM 1010 O O . SER A 1 125 ? 8.996 -0.930 4.957 1.00 96.38 125 SER A O 1
ATOM 1012 N N . LEU A 1 126 ? 7.469 -2.517 5.452 1.00 95.69 126 LEU A N 1
ATOM 1013 C CA . LEU A 1 126 ? 8.051 -3.556 4.615 1.00 95.69 126 LEU A CA 1
ATOM 1014 C C . LEU A 1 126 ? 8.028 -3.151 3.136 1.00 95.69 126 LEU A C 1
ATOM 1016 O O . LEU A 1 126 ? 9.091 -3.103 2.515 1.00 95.69 126 LEU A O 1
ATOM 1020 N N . VAL A 1 127 ? 6.859 -2.813 2.575 1.00 95.06 127 VAL A N 1
ATOM 1021 C CA . VAL A 1 127 ? 6.760 -2.440 1.151 1.00 95.06 127 VAL A CA 1
ATOM 1022 C C . VAL A 1 127 ? 7.583 -1.190 0.840 1.00 95.06 127 VAL A C 1
ATOM 1024 O O . VAL A 1 127 ? 8.296 -1.172 -0.164 1.00 95.06 127 VAL A O 1
ATOM 1027 N N . LYS A 1 128 ? 7.586 -0.195 1.739 1.00 94.44 128 LYS A N 1
ATOM 1028 C CA . LYS A 1 128 ? 8.402 1.017 1.609 1.00 94.44 128 LYS A CA 1
ATOM 1029 C C . LYS A 1 128 ? 9.883 0.679 1.488 1.00 94.44 128 LYS A C 1
ATOM 1031 O O . LYS A 1 128 ? 10.528 1.067 0.519 1.00 94.44 128 LYS A O 1
ATOM 1036 N N . THR A 1 129 ? 10.404 -0.117 2.419 1.00 94.56 129 THR A N 1
ATOM 1037 C CA . THR A 1 129 ? 11.822 -0.507 2.431 1.00 94.56 129 THR A CA 1
ATOM 1038 C C . THR A 1 129 ? 12.208 -1.279 1.166 1.00 94.56 129 THR A C 1
ATOM 1040 O O . THR A 1 129 ? 13.262 -1.030 0.578 1.00 94.56 129 THR A O 1
ATOM 1043 N N . LYS A 1 130 ? 11.356 -2.209 0.715 1.00 94.06 130 LYS A N 1
ATOM 1044 C CA . LYS A 1 130 ? 11.622 -3.025 -0.478 1.00 94.06 130 LYS A CA 1
ATOM 1045 C C . LYS A 1 130 ? 11.608 -2.193 -1.764 1.00 94.06 130 LYS A C 1
ATOM 1047 O O . LYS A 1 130 ? 12.518 -2.323 -2.582 1.00 94.06 130 LYS A O 1
ATOM 1052 N N . LEU A 1 131 ? 10.624 -1.307 -1.926 1.00 91.44 131 LEU A N 1
ATOM 1053 C CA . LEU A 1 131 ? 10.528 -0.414 -3.084 1.00 91.44 131 LEU A CA 1
ATOM 1054 C C . LEU A 1 131 ? 11.644 0.640 -3.096 1.00 91.44 131 LEU A C 1
ATOM 1056 O O . LEU A 1 131 ? 12.223 0.901 -4.148 1.00 91.44 131 LEU A O 1
ATOM 1060 N N . GLU A 1 132 ? 12.030 1.190 -1.944 1.00 90.62 132 GLU A N 1
ATOM 1061 C CA . GLU A 1 132 ? 13.191 2.083 -1.859 1.00 90.62 132 GLU A CA 1
ATOM 1062 C C . GLU A 1 132 ? 14.487 1.385 -2.284 1.00 90.62 132 GLU A C 1
ATOM 1064 O O . GLU A 1 132 ? 15.283 1.965 -3.027 1.00 90.62 132 GLU A O 1
ATOM 1069 N N . THR A 1 133 ? 14.713 0.143 -1.844 1.00 89.50 133 THR A N 1
ATOM 1070 C CA . THR A 1 133 ? 15.856 -0.661 -2.300 1.00 89.50 133 THR A CA 1
ATOM 1071 C C . THR A 1 133 ? 15.786 -0.902 -3.805 1.00 89.50 133 THR A C 1
ATOM 1073 O O . THR A 1 133 ? 16.785 -0.692 -4.496 1.00 89.50 133 THR A O 1
ATOM 1076 N N . LEU A 1 134 ? 14.610 -1.251 -4.336 1.00 87.94 134 LEU A N 1
ATOM 1077 C CA . LEU A 1 134 ? 14.402 -1.438 -5.772 1.00 87.94 134 LEU A CA 1
ATOM 1078 C C . LEU A 1 134 ? 14.790 -0.179 -6.571 1.00 87.94 134 LEU A C 1
ATOM 1080 O O . LEU A 1 134 ? 15.499 -0.273 -7.573 1.00 87.94 134 LEU A O 1
ATOM 1084 N N . PHE A 1 135 ? 14.383 1.010 -6.121 1.00 85.75 135 PHE A N 1
ATOM 1085 C CA . PHE A 1 135 ? 14.702 2.270 -6.803 1.00 85.75 135 PHE A CA 1
ATOM 1086 C C . PHE A 1 135 ? 16.165 2.696 -6.650 1.00 85.75 135 PHE A C 1
ATOM 1088 O O . PHE A 1 135 ? 16.762 3.176 -7.619 1.00 85.75 135 PHE A O 1
ATOM 1095 N N . LYS A 1 136 ? 16.778 2.453 -5.483 1.00 83.12 136 LYS A N 1
ATOM 1096 C CA . LYS A 1 136 ? 18.212 2.696 -5.247 1.00 83.12 136 LYS A CA 1
ATOM 1097 C C . LYS A 1 136 ? 19.081 1.864 -6.190 1.00 83.12 136 LYS A C 1
ATOM 1099 O O . LYS A 1 136 ? 19.987 2.416 -6.810 1.00 83.12 136 LYS A O 1
ATOM 1104 N N . VAL A 1 137 ? 18.781 0.572 -6.349 1.00 75.31 137 VAL A N 1
ATOM 1105 C CA . VAL A 1 137 ? 19.538 -0.325 -7.243 1.00 75.31 137 VAL A CA 1
ATOM 1106 C C . VAL A 1 137 ? 19.317 0.038 -8.719 1.00 75.31 137 VAL A C 1
ATOM 1108 O O . VAL A 1 137 ? 20.246 -0.052 -9.516 1.00 75.31 137 VAL A O 1
ATOM 1111 N N . ARG A 1 138 ? 18.134 0.552 -9.092 1.00 70.62 138 ARG A N 1
ATOM 1112 C CA . ARG A 1 138 ? 17.864 1.092 -10.443 1.00 70.62 138 ARG A CA 1
ATOM 1113 C C . ARG A 1 138 ? 18.534 2.448 -10.720 1.00 70.62 138 ARG A C 1
ATOM 1115 O O . ARG A 1 138 ? 18.377 2.976 -11.818 1.00 70.62 138 ARG A O 1
ATOM 1122 N N . GLY A 1 139 ? 19.251 3.030 -9.754 1.00 64.56 139 GLY A N 1
ATOM 1123 C CA . GLY A 1 139 ? 19.937 4.318 -9.902 1.00 64.56 139 GLY A CA 1
ATOM 1124 C C . GLY A 1 139 ? 19.003 5.531 -9.988 1.00 64.56 139 GLY A C 1
ATOM 1125 O O . GLY A 1 139 ? 19.466 6.642 -10.243 1.00 64.56 139 GLY A O 1
ATOM 1126 N N . LYS A 1 140 ? 17.698 5.350 -9.756 1.00 57.00 140 LYS A N 1
ATOM 1127 C CA . LYS A 1 140 ? 16.712 6.432 -9.797 1.00 57.00 140 LYS A CA 1
ATOM 1128 C C . LYS A 1 140 ? 16.528 6.991 -8.395 1.00 57.00 140 LYS A C 1
ATOM 1130 O O . LYS A 1 140 ? 15.811 6.434 -7.569 1.00 57.00 140 LYS A O 1
ATOM 1135 N N . LYS A 1 141 ? 17.217 8.096 -8.109 1.00 47.47 141 LYS A N 1
ATOM 1136 C CA . LYS A 1 141 ? 16.910 8.921 -6.937 1.00 47.47 141 LYS A CA 1
ATOM 1137 C C . LYS A 1 141 ? 15.694 9.765 -7.293 1.00 47.47 141 LYS A C 1
ATOM 1139 O O . LYS A 1 141 ? 15.795 10.581 -8.206 1.00 47.47 141 LYS A O 1
ATOM 1144 N N . GLY A 1 142 ? 14.583 9.578 -6.580 1.00 48.84 142 GLY A N 1
ATOM 1145 C CA . GLY A 1 142 ? 13.449 10.495 -6.654 1.00 48.84 142 GLY A CA 1
ATOM 1146 C C . GLY A 1 142 ? 13.963 11.914 -6.429 1.00 48.84 142 GLY A C 1
ATOM 1147 O O . GLY A 1 142 ? 14.470 12.239 -5.354 1.00 48.84 142 GLY A O 1
ATOM 1148 N N . LYS A 1 143 ? 13.947 12.742 -7.475 1.00 41.81 143 LYS A N 1
ATOM 1149 C CA . LYS A 1 143 ? 14.217 14.167 -7.318 1.00 41.81 143 LYS A CA 1
ATOM 1150 C C . LYS A 1 143 ? 12.972 14.745 -6.667 1.00 41.81 143 LYS A C 1
ATOM 1152 O O . LYS A 1 143 ? 11.895 14.642 -7.242 1.00 41.81 143 LYS A O 1
ATOM 1157 N N . ASN A 1 144 ? 13.134 15.355 -5.494 1.00 40.34 144 ASN A N 1
ATOM 1158 C CA . ASN A 1 144 ? 12.098 16.172 -4.874 1.00 40.34 144 ASN A CA 1
ATOM 1159 C C . ASN A 1 144 ? 11.783 17.339 -5.820 1.00 40.34 144 ASN A C 1
ATOM 1161 O O . ASN A 1 144 ? 12.425 18.388 -5.771 1.00 40.34 144 ASN A O 1
ATOM 1165 N N . LYS A 1 145 ? 10.839 17.136 -6.740 1.00 41.69 145 LYS A N 1
ATOM 1166 C CA . LYS A 1 145 ? 10.219 18.217 -7.493 1.00 41.69 145 LYS A CA 1
ATOM 1167 C C . LYS A 1 145 ? 9.039 18.701 -6.671 1.00 41.69 145 LYS A C 1
ATOM 1169 O O . LYS A 1 145 ? 7.926 18.196 -6.769 1.00 41.69 145 LYS A O 1
ATOM 1174 N N . SER A 1 146 ? 9.311 19.704 -5.849 1.00 42.25 146 SER A N 1
ATOM 1175 C CA . SER A 1 146 ? 8.283 20.621 -5.389 1.00 42.25 146 SER A CA 1
ATOM 1176 C C . SER A 1 146 ? 7.563 21.199 -6.616 1.00 42.25 146 SER A C 1
ATOM 1178 O O . SER A 1 146 ? 8.185 21.817 -7.475 1.00 42.25 146 SER A O 1
ATOM 1180 N N . ASN A 1 147 ? 6.243 20.990 -6.657 1.00 39.81 147 ASN A N 1
ATOM 1181 C CA . ASN A 1 147 ? 5.260 21.565 -7.585 1.00 39.81 147 ASN A CA 1
ATOM 1182 C C . ASN A 1 147 ? 5.197 20.965 -9.007 1.00 39.81 147 ASN A C 1
ATOM 1184 O O . ASN A 1 147 ? 5.735 21.551 -9.939 1.00 39.81 147 ASN A O 1
ATOM 1188 N N . LEU A 1 148 ? 4.431 19.872 -9.180 1.00 37.91 148 LEU A N 1
ATOM 1189 C CA . LEU A 1 148 ? 3.441 19.747 -10.280 1.00 37.91 148 LEU A CA 1
ATOM 1190 C C . LEU A 1 148 ? 2.380 18.640 -10.081 1.00 37.91 148 LEU A C 1
ATOM 1192 O O . LEU A 1 148 ? 1.431 18.583 -10.845 1.00 37.91 148 LEU A O 1
ATOM 1196 N N . PHE A 1 149 ? 2.445 17.815 -9.032 1.00 34.00 149 PHE A N 1
ATOM 1197 C CA . PHE A 1 149 ? 1.391 16.835 -8.719 1.00 34.00 149 PHE A CA 1
ATOM 1198 C C . PHE A 1 149 ? 0.717 17.133 -7.379 1.00 34.00 149 PHE A C 1
ATOM 1200 O O . PHE A 1 149 ? 0.601 16.290 -6.499 1.00 34.00 149 PHE A O 1
ATOM 1207 N N . ARG A 1 150 ? 0.260 18.377 -7.193 1.00 36.25 150 ARG A N 1
ATOM 1208 C CA . ARG A 1 150 ? -0.665 18.686 -6.096 1.00 36.25 150 ARG A CA 1
ATOM 1209 C C . ARG A 1 150 ? -2.083 18.434 -6.578 1.00 36.25 150 ARG A C 1
ATOM 1211 O O . ARG A 1 150 ? -2.867 19.345 -6.809 1.00 36.25 150 ARG A O 1
ATOM 1218 N N . MET A 1 151 ? -2.362 17.164 -6.784 1.00 32.69 151 MET A N 1
ATOM 1219 C CA . MET A 1 151 ? -3.645 16.669 -7.220 1.00 32.69 151 MET A CA 1
ATOM 1220 C C . MET A 1 151 ? -4.111 15.744 -6.100 1.00 32.69 151 MET A C 1
ATOM 1222 O O . MET A 1 151 ? -3.404 14.812 -5.726 1.00 32.69 151 MET A O 1
ATOM 1226 N N . ASN A 1 152 ? -5.263 16.061 -5.506 1.00 33.72 152 ASN A N 1
ATOM 1227 C CA . ASN A 1 152 ? -5.976 15.278 -4.490 1.00 33.72 152 ASN A CA 1
ATOM 1228 C C . ASN A 1 152 ? -6.447 13.909 -5.052 1.00 33.72 152 ASN A C 1
ATOM 1230 O O . ASN A 1 152 ? -7.565 13.457 -4.821 1.00 33.72 152 ASN A O 1
ATOM 1234 N N . THR A 1 153 ? -5.591 13.217 -5.798 1.00 39.81 153 THR A N 1
ATOM 1235 C CA . THR A 1 153 ? -5.968 12.338 -6.911 1.00 39.81 153 THR A CA 1
ATOM 1236 C C . THR A 1 153 ? -5.402 10.933 -6.756 1.00 39.81 153 THR A C 1
ATOM 1238 O O . THR A 1 153 ? -5.302 10.172 -7.706 1.00 39.81 153 THR A O 1
ATOM 1241 N N . VAL A 1 154 ? -5.101 10.529 -5.526 1.00 37.47 154 VAL A N 1
ATOM 1242 C CA . VAL A 1 154 ? -5.188 9.106 -5.166 1.00 37.47 154 VAL A CA 1
ATOM 1243 C C . VAL A 1 154 ? -6.502 8.834 -4.419 1.00 37.47 154 VAL A C 1
ATOM 1245 O O . VAL A 1 154 ? -7.031 7.731 -4.491 1.00 37.47 154 VAL A O 1
ATOM 1248 N N . ALA A 1 155 ? -7.107 9.869 -3.814 1.00 36.34 155 ALA A N 1
ATOM 1249 C CA . ALA A 1 155 ? -8.411 9.809 -3.144 1.00 36.34 155 ALA A CA 1
ATOM 1250 C C . ALA A 1 155 ? -9.603 10.247 -4.026 1.00 36.34 155 ALA A C 1
ATOM 1252 O O . ALA A 1 155 ? -10.719 9.783 -3.824 1.00 36.34 155 ALA A O 1
ATOM 1253 N N . GLN A 1 156 ? -9.409 11.091 -5.047 1.00 35.25 156 GLN A N 1
ATOM 1254 C CA . GLN A 1 156 ? -10.490 11.401 -6.004 1.00 35.25 156 GLN A CA 1
ATOM 1255 C C . GLN A 1 156 ? -10.700 10.312 -7.070 1.00 35.25 156 GLN A C 1
ATOM 1257 O O . GLN A 1 156 ? -11.745 10.277 -7.711 1.00 35.25 156 GLN A O 1
ATOM 1262 N N . ALA A 1 157 ? -9.765 9.367 -7.208 1.00 36.59 157 ALA A N 1
ATOM 1263 C CA . ALA A 1 157 ? -9.984 8.149 -7.990 1.00 36.59 157 ALA A CA 1
ATOM 1264 C C . ALA A 1 157 ? -10.776 7.077 -7.210 1.00 36.59 157 ALA A C 1
ATOM 1266 O O . ALA A 1 157 ? -11.329 6.157 -7.816 1.00 36.59 157 ALA A O 1
ATOM 1267 N N . THR A 1 158 ? -10.868 7.177 -5.875 1.00 36.53 158 THR A N 1
ATOM 1268 C CA . THR A 1 158 ? -11.521 6.140 -5.057 1.00 36.53 158 THR A CA 1
ATOM 1269 C C . THR A 1 158 ? -13.048 6.205 -5.035 1.00 36.53 158 THR A C 1
ATOM 1271 O O . THR A 1 158 ? -13.655 5.187 -4.724 1.00 36.53 158 THR A O 1
ATOM 1274 N N . ASP A 1 159 ? -13.676 7.288 -5.507 1.00 32.94 159 ASP A N 1
ATOM 1275 C CA . ASP A 1 159 ? -15.111 7.255 -5.857 1.00 32.94 159 ASP A CA 1
ATOM 1276 C C . ASP A 1 159 ? -15.379 6.563 -7.211 1.00 32.94 159 ASP A C 1
ATOM 1278 O O . ASP A 1 159 ? -16.522 6.303 -7.577 1.00 32.94 159 ASP A O 1
ATOM 1282 N N . PHE A 1 160 ? -14.337 6.219 -7.974 1.00 32.69 160 PHE A N 1
ATOM 1283 C CA . PHE A 1 160 ? -14.476 5.832 -9.379 1.00 32.69 160 PHE A CA 1
ATOM 1284 C C . PHE A 1 160 ? -14.255 4.343 -9.664 1.00 32.69 160 PHE A C 1
ATOM 1286 O O . PHE A 1 160 ? -14.797 3.808 -10.629 1.00 32.69 160 PHE A O 1
ATOM 1293 N N . CYS A 1 161 ? -13.518 3.641 -8.801 1.00 33.25 161 CYS A N 1
ATOM 1294 C CA . CYS A 1 161 ? -13.330 2.190 -8.912 1.00 33.25 161 CYS A CA 1
ATOM 1295 C C . CYS A 1 161 ? -14.492 1.363 -8.333 1.00 33.25 161 CYS A C 1
ATOM 1297 O O . CYS A 1 161 ? -14.458 0.138 -8.435 1.00 33.25 161 CYS A O 1
ATOM 1299 N N . LEU A 1 162 ? -15.517 1.997 -7.746 1.00 37.81 162 LEU A N 1
ATOM 1300 C CA . LEU A 1 162 ? -16.680 1.299 -7.183 1.00 37.81 162 LEU A CA 1
ATOM 1301 C C . LEU A 1 162 ? -17.984 1.423 -7.988 1.00 37.81 162 LEU A C 1
ATOM 1303 O O . LEU A 1 162 ? -18.968 0.837 -7.542 1.00 37.81 162 LEU A O 1
ATOM 1307 N N . TYR A 1 163 ? -18.032 2.085 -9.159 1.00 35.69 163 TYR A N 1
ATOM 1308 C CA . TYR A 1 163 ? -19.322 2.199 -9.870 1.00 35.69 163 TYR A CA 1
ATOM 1309 C C . TYR A 1 163 ? -19.366 2.030 -11.399 1.00 35.69 163 TYR A C 1
ATOM 1311 O O . TYR A 1 163 ? -20.406 1.593 -11.880 1.00 35.69 163 TYR A O 1
ATOM 1319 N N . ASP A 1 164 ? -18.320 2.281 -12.201 1.00 31.70 164 ASP A N 1
ATOM 1320 C CA . ASP A 1 164 ? -18.443 2.036 -13.654 1.00 31.70 164 ASP A CA 1
ATOM 1321 C C . ASP A 1 164 ? -17.097 1.954 -14.407 1.00 31.70 164 ASP A C 1
ATOM 1323 O O . ASP A 1 164 ? -16.271 2.865 -14.351 1.00 31.70 164 ASP A O 1
ATOM 1327 N N . ARG A 1 165 ? -16.898 0.887 -15.199 1.00 38.09 165 ARG A N 1
ATOM 1328 C CA . ARG A 1 165 ? -15.753 0.722 -16.123 1.00 38.09 165 ARG A CA 1
ATOM 1329 C C . ARG A 1 165 ? -15.752 1.745 -17.274 1.00 38.09 165 ARG A C 1
ATOM 1331 O O . ARG A 1 165 ? -14.734 1.882 -17.953 1.00 38.09 165 ARG A O 1
ATOM 1338 N N . SER A 1 166 ? -16.854 2.455 -17.522 1.00 34.84 166 SER A N 1
ATOM 1339 C CA . SER A 1 166 ? -17.016 3.359 -18.673 1.00 34.84 166 SER A CA 1
ATOM 1340 C C . SER A 1 166 ? -16.318 4.722 -18.527 1.00 34.84 166 SER A C 1
ATOM 1342 O O . SER A 1 166 ? -15.951 5.351 -19.525 1.00 34.84 166 SER A O 1
ATOM 1344 N N . LEU A 1 167 ? -16.079 5.183 -17.297 1.00 36.38 167 LEU A N 1
ATOM 1345 C CA . LEU A 1 167 ? -15.681 6.567 -17.040 1.00 36.38 167 LEU A CA 1
ATOM 1346 C C . LEU A 1 167 ? -14.175 6.787 -16.852 1.00 36.38 167 LEU A C 1
ATOM 1348 O O . LEU A 1 167 ? -13.722 7.931 -16.961 1.00 36.38 167 LEU A O 1
ATOM 1352 N N . SER A 1 168 ? -13.374 5.722 -16.703 1.00 35.16 168 SER A N 1
ATOM 1353 C CA . SER A 1 168 ? -11.900 5.804 -16.745 1.00 35.16 168 SER A CA 1
ATOM 1354 C C . SER A 1 168 ? -11.407 6.528 -18.013 1.00 35.16 168 SER A C 1
ATOM 1356 O O . SER A 1 168 ? -10.318 7.091 -18.024 1.00 35.16 168 SER A O 1
ATOM 1358 N N . ARG A 1 169 ? -12.244 6.578 -19.064 1.00 35.56 169 ARG A N 1
ATOM 1359 C CA . ARG A 1 169 ? -12.016 7.315 -20.311 1.00 35.56 169 ARG A CA 1
ATOM 1360 C C . ARG A 1 169 ? -12.089 8.848 -20.215 1.00 35.56 169 ARG A C 1
ATOM 1362 O O . ARG A 1 169 ? -11.437 9.522 -21.006 1.00 35.56 169 ARG A O 1
ATOM 1369 N N . ARG A 1 170 ? -12.875 9.419 -19.294 1.00 34.38 170 ARG A N 1
ATOM 1370 C CA . ARG A 1 170 ? -13.065 10.883 -19.186 1.00 34.38 170 ARG A CA 1
ATOM 1371 C C . ARG A 1 170 ? -12.076 11.553 -18.236 1.00 34.38 170 ARG A C 1
ATOM 1373 O O . ARG A 1 170 ? -11.672 12.681 -18.493 1.00 34.38 170 ARG A O 1
ATOM 1380 N N . PHE A 1 171 ? -11.661 10.847 -17.185 1.00 35.25 171 PHE A N 1
ATOM 1381 C CA . PHE A 1 171 ? -10.740 11.365 -16.172 1.00 35.25 171 PHE A CA 1
ATOM 1382 C C . PHE A 1 171 ? -9.370 11.719 -16.768 1.00 35.25 171 PHE A C 1
ATOM 1384 O O . PHE A 1 171 ? -8.871 12.829 -16.631 1.00 35.25 171 PHE A O 1
ATOM 1391 N N . TRP A 1 172 ? -8.832 10.812 -17.575 1.00 36.47 172 TRP A N 1
ATOM 1392 C CA . TRP A 1 172 ? -7.613 11.044 -18.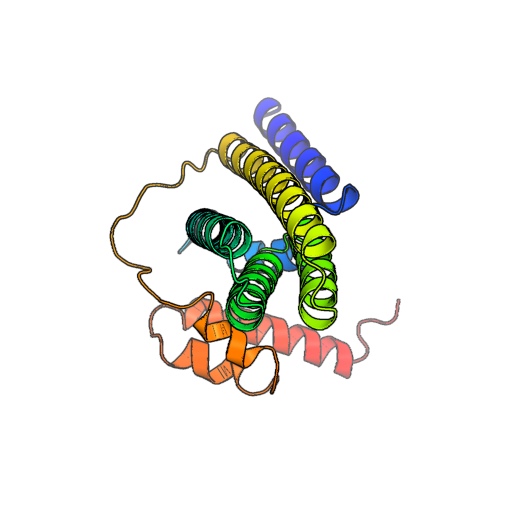336 1.00 36.47 172 TRP A CA 1
ATOM 1393 C C . TRP A 1 172 ? -7.765 12.028 -19.521 1.00 36.47 172 TRP A C 1
ATOM 1395 O O . TRP A 1 172 ? -6.765 12.517 -20.045 1.00 36.47 172 TRP A O 1
ATOM 1405 N N . GLN A 1 173 ? -8.992 12.313 -19.974 1.00 35.91 173 GLN A N 1
ATOM 1406 C CA . GLN A 1 173 ? -9.255 13.248 -21.078 1.00 35.91 173 GLN A CA 1
ATOM 1407 C C . GLN A 1 173 ? -9.234 14.721 -20.646 1.00 35.91 173 GLN A C 1
ATOM 1409 O O . GLN A 1 173 ? -9.017 15.577 -21.499 1.00 35.91 173 GLN A O 1
ATOM 1414 N N . GLN A 1 174 ? -9.458 15.033 -19.364 1.00 32.38 174 GLN A N 1
ATOM 1415 C CA . GLN A 1 174 ? -9.545 16.423 -18.890 1.00 32.38 174 GLN A CA 1
ATOM 1416 C C . GLN A 1 174 ? -8.208 17.034 -18.444 1.00 32.38 174 GLN A C 1
ATOM 1418 O O . GLN A 1 174 ? -8.088 18.253 -18.441 1.00 32.38 174 GLN A O 1
ATOM 1423 N N . GLU A 1 175 ? -7.191 16.230 -18.132 1.00 37.50 175 GLU A N 1
ATOM 1424 C CA . GLU A 1 175 ? -5.922 16.730 -17.572 1.00 37.50 175 GLU A CA 1
ATOM 1425 C C . GLU A 1 175 ? -4.873 17.165 -18.608 1.00 37.50 175 GLU A C 1
ATOM 1427 O O . GLU A 1 175 ? -3.831 17.674 -18.218 1.00 37.50 175 GLU A O 1
ATOM 1432 N N . GLY A 1 176 ? -5.117 17.028 -19.919 1.00 39.16 176 GLY A N 1
ATOM 1433 C CA . GLY A 1 176 ? -4.293 17.622 -20.993 1.00 39.16 176 GLY A CA 1
ATOM 1434 C C . GLY A 1 176 ? -2.862 17.066 -21.161 1.00 39.16 176 GLY A C 1
ATOM 1435 O O . GLY A 1 176 ? -2.467 16.719 -22.270 1.00 39.16 176 GLY A O 1
ATOM 1436 N N . GLN A 1 177 ? -2.093 16.923 -20.079 1.00 39.03 177 GLN A N 1
ATOM 1437 C CA . GLN A 1 177 ? -0.700 16.468 -20.031 1.00 39.03 177 GLN A CA 1
ATOM 1438 C C . GLN A 1 177 ? -0.540 14.944 -20.084 1.00 39.03 177 GLN A C 1
ATOM 1440 O O . GLN A 1 177 ? 0.554 14.452 -20.344 1.00 39.03 177 GLN A O 1
ATOM 1445 N N . PHE A 1 178 ? -1.628 14.194 -19.918 1.00 39.53 178 PHE A N 1
ATOM 1446 C CA . PHE A 1 178 ? -1.612 12.731 -19.920 1.00 39.53 178 PHE A CA 1
ATOM 1447 C C . PHE A 1 178 ? -2.344 12.091 -21.097 1.00 39.53 178 PHE A C 1
ATOM 1449 O O . PHE A 1 178 ? -2.468 10.871 -21.142 1.00 39.53 178 PHE A O 1
ATOM 1456 N N . LEU A 1 179 ? -2.769 12.872 -22.097 1.00 40.97 179 LEU A N 1
ATOM 1457 C CA . LEU A 1 179 ? -3.393 12.340 -23.315 1.00 40.97 179 LEU A CA 1
ATOM 1458 C C . LEU A 1 179 ? -2.521 11.270 -23.994 1.00 40.97 179 LEU A C 1
ATOM 1460 O O . LEU A 1 179 ? -3.054 10.288 -24.500 1.00 40.97 179 LEU A O 1
ATOM 1464 N N . GLY A 1 180 ? -1.192 11.413 -23.949 1.00 44.03 180 GLY A N 1
ATOM 1465 C CA . GLY A 1 180 ? -0.255 10.406 -24.459 1.00 44.03 180 GLY A CA 1
ATOM 1466 C C . GLY A 1 180 ? -0.321 9.079 -23.695 1.00 44.03 180 GLY A C 1
ATOM 1467 O O . GLY A 1 180 ? -0.497 8.028 -24.308 1.00 44.03 180 GLY A O 1
ATOM 1468 N N . GLN A 1 181 ? -0.254 9.121 -22.361 1.00 39.25 181 GLN A N 1
ATOM 1469 C CA . GLN A 1 181 ? -0.299 7.924 -21.511 1.00 39.25 181 GLN A CA 1
ATOM 1470 C C . GLN A 1 181 ? -1.698 7.298 -21.471 1.00 39.25 181 GLN A C 1
ATOM 1472 O O . GLN A 1 181 ? -1.835 6.082 -21.544 1.00 39.25 181 GLN A O 1
ATOM 1477 N N . TYR A 1 182 ? -2.748 8.114 -21.473 1.00 41.69 182 TYR A N 1
ATOM 1478 C CA . TYR A 1 182 ? -4.129 7.672 -21.602 1.00 41.69 182 TYR A CA 1
ATOM 1479 C C . TYR A 1 182 ? -4.412 6.966 -22.920 1.00 41.69 182 TYR A C 1
ATOM 1481 O O . TYR A 1 182 ? -4.999 5.887 -22.922 1.00 41.69 182 TYR A O 1
ATOM 1489 N N . ASN A 1 183 ? -3.981 7.547 -24.043 1.00 41.50 183 ASN A N 1
ATOM 1490 C CA . ASN A 1 183 ? -4.126 6.900 -25.341 1.00 41.50 183 ASN A CA 1
ATOM 1491 C C . ASN A 1 183 ? -3.333 5.590 -25.372 1.00 41.50 183 ASN A C 1
ATOM 1493 O O . ASN A 1 183 ? -3.815 4.620 -25.937 1.00 41.50 183 ASN A O 1
ATOM 1497 N N . LYS A 1 184 ? -2.187 5.512 -24.686 1.00 46.03 184 LYS A N 1
ATOM 1498 C CA . LYS A 1 184 ? -1.410 4.273 -24.540 1.00 46.03 184 LYS A CA 1
ATOM 1499 C C . LYS A 1 184 ? -2.162 3.205 -23.736 1.00 46.03 184 LYS A C 1
ATOM 1501 O O . LYS A 1 184 ? -2.281 2.077 -24.204 1.00 46.03 184 LYS A O 1
ATOM 1506 N N . VAL A 1 185 ? -2.744 3.566 -22.588 1.00 41.66 185 VAL A N 1
ATOM 1507 C CA . VAL A 1 185 ? -3.612 2.684 -21.778 1.00 41.66 185 VAL A CA 1
ATOM 1508 C C . VAL A 1 185 ? -4.831 2.225 -22.573 1.00 41.66 185 VAL A C 1
ATOM 1510 O O . VAL A 1 185 ? -5.201 1.053 -22.532 1.00 41.66 185 VAL A O 1
ATOM 1513 N N . LYS A 1 186 ? -5.437 3.134 -23.336 1.00 37.69 186 LYS A N 1
ATOM 1514 C CA . LYS A 1 186 ? -6.587 2.854 -24.191 1.00 37.69 186 LYS A CA 1
ATOM 1515 C C . LYS A 1 186 ? -6.228 1.895 -25.330 1.00 37.69 186 LYS A C 1
ATOM 1517 O O . LYS A 1 186 ? -6.958 0.931 -25.526 1.00 37.69 186 LYS A O 1
ATOM 1522 N N . THR A 1 187 ? -5.092 2.088 -26.002 1.00 42.94 187 THR A N 1
ATOM 1523 C CA . THR A 1 187 ? -4.605 1.191 -27.061 1.00 42.94 187 THR A CA 1
ATOM 1524 C C . THR A 1 187 ? -4.281 -0.197 -26.515 1.00 42.94 187 THR A C 1
ATOM 1526 O O . THR A 1 187 ? -4.702 -1.182 -27.106 1.00 42.94 187 THR A O 1
ATOM 1529 N N . ILE A 1 188 ? -3.607 -0.302 -25.362 1.00 44.25 188 ILE A N 1
ATOM 1530 C CA . ILE A 1 188 ? -3.306 -1.601 -24.733 1.00 44.25 188 ILE A CA 1
ATOM 1531 C C . ILE A 1 188 ? -4.604 -2.332 -24.360 1.00 44.25 188 ILE A C 1
ATOM 1533 O O . ILE A 1 188 ? -4.739 -3.523 -24.628 1.00 44.25 188 ILE A O 1
ATOM 1537 N N . ALA A 1 189 ? -5.587 -1.626 -23.794 1.00 38.66 189 ALA A N 1
ATOM 1538 C CA . ALA A 1 189 ? -6.881 -2.207 -23.444 1.00 38.66 189 ALA A CA 1
ATOM 1539 C C . ALA A 1 189 ? -7.706 -2.628 -24.677 1.00 38.66 189 ALA A C 1
ATOM 1541 O O . ALA A 1 189 ? -8.379 -3.659 -24.643 1.00 38.66 189 ALA A O 1
ATOM 1542 N N . GLU A 1 190 ? -7.652 -1.858 -25.766 1.00 43.62 190 GLU A N 1
ATOM 1543 C CA . GLU A 1 190 ? -8.345 -2.162 -27.022 1.00 43.62 190 GLU A CA 1
ATOM 1544 C C . GLU A 1 190 ? -7.696 -3.354 -27.747 1.00 43.62 190 GLU A C 1
ATOM 1546 O O . GLU A 1 190 ? -8.415 -4.253 -28.183 1.00 43.62 190 GLU A O 1
ATOM 1551 N N . ASP A 1 191 ? -6.363 -3.453 -27.754 1.00 44.78 191 ASP A N 1
ATOM 1552 C CA . ASP A 1 191 ? -5.621 -4.582 -28.338 1.00 44.78 191 ASP A CA 1
ATOM 1553 C C . ASP A 1 191 ? -5.869 -5.886 -27.549 1.00 44.78 191 ASP A C 1
ATOM 1555 O O . ASP A 1 191 ? -6.079 -6.958 -28.121 1.00 44.78 191 ASP A O 1
ATOM 1559 N N . HIS A 1 192 ? -5.960 -5.796 -26.216 1.00 39.59 192 HIS A N 1
ATOM 1560 C CA . HIS A 1 192 ? -6.275 -6.940 -25.354 1.00 39.59 192 HIS A CA 1
ATOM 1561 C C . HIS A 1 192 ? -7.736 -7.406 -25.480 1.00 39.59 192 HIS A C 1
ATOM 1563 O O . HIS A 1 192 ? -8.025 -8.597 -25.324 1.00 39.59 192 HIS A O 1
ATOM 1569 N N . SER A 1 193 ? -8.661 -6.481 -25.764 1.00 39.88 193 SER A N 1
ATOM 1570 C CA . SER A 1 193 ? -10.074 -6.788 -26.005 1.00 39.88 193 SER A CA 1
ATOM 1571 C C . SER A 1 193 ? -10.290 -7.392 -27.396 1.00 39.88 193 SER A C 1
ATOM 1573 O O . SER A 1 193 ? -11.038 -8.361 -27.522 1.00 39.88 193 SER A O 1
ATOM 1575 N N . GLN A 1 194 ? -9.582 -6.905 -28.422 1.00 45.62 194 GLN A N 1
ATOM 1576 C CA . GLN A 1 194 ? -9.639 -7.478 -29.769 1.00 45.62 194 GLN A CA 1
ATOM 1577 C C . GLN A 1 194 ? -8.999 -8.868 -29.849 1.00 45.62 194 GLN A C 1
ATOM 1579 O O . GLN A 1 194 ? -9.556 -9.750 -30.496 1.00 45.62 194 GLN A O 1
ATOM 1584 N N . ARG A 1 195 ? -7.897 -9.129 -29.132 1.00 49.03 195 ARG A N 1
ATOM 1585 C CA . ARG A 1 195 ? -7.309 -10.483 -29.062 1.00 49.03 195 ARG A CA 1
ATOM 1586 C C . ARG A 1 195 ? -8.228 -11.504 -28.387 1.00 49.03 195 ARG A C 1
ATOM 1588 O O . ARG A 1 195 ? -8.239 -12.661 -28.799 1.00 49.03 195 ARG A O 1
ATOM 1595 N N . LYS A 1 196 ? -9.028 -11.077 -27.400 1.00 48.34 196 LYS A N 1
ATOM 1596 C CA . LYS A 1 196 ? -10.066 -11.914 -26.771 1.00 48.34 196 LYS A CA 1
ATOM 1597 C C . LYS A 1 196 ? -11.278 -12.147 -27.676 1.00 48.34 196 LYS A C 1
ATOM 1599 O O . LYS A 1 196 ? -11.850 -13.227 -27.632 1.00 48.34 196 LYS A O 1
ATOM 1604 N N . GLN A 1 197 ? -11.663 -11.169 -28.496 1.00 49.91 197 GLN A N 1
ATOM 1605 C CA . GLN A 1 197 ? -12.766 -11.322 -29.456 1.00 49.91 197 GLN A CA 1
ATOM 1606 C C . GLN A 1 197 ? -12.379 -12.113 -30.712 1.00 49.91 197 GLN A C 1
ATOM 1608 O O . GLN A 1 197 ? -13.234 -12.788 -31.276 1.00 49.91 197 GLN A O 1
ATOM 1613 N N . ASN A 1 198 ? -11.106 -12.091 -31.110 1.00 45.88 198 ASN A N 1
ATOM 1614 C CA . ASN A 1 198 ? -10.608 -12.811 -32.285 1.00 45.88 198 ASN A CA 1
ATOM 1615 C C . ASN A 1 198 ? -10.091 -14.230 -31.977 1.00 45.88 198 ASN A C 1
ATOM 1617 O O . ASN A 1 198 ? -9.522 -14.859 -32.864 1.00 45.88 198 ASN A O 1
ATOM 1621 N N . GLY A 1 199 ? -10.249 -14.733 -30.745 1.00 48.78 199 GLY A N 1
ATOM 1622 C CA . GLY A 1 199 ? -9.860 -16.105 -30.384 1.00 48.78 199 GLY A CA 1
ATOM 1623 C C . GLY A 1 199 ? -8.358 -16.400 -30.509 1.00 48.78 199 GLY A C 1
ATOM 1624 O O . GLY A 1 199 ? -7.977 -17.539 -30.735 1.00 48.78 199 GLY A O 1
ATOM 1625 N N . ILE A 1 200 ? -7.489 -15.386 -30.394 1.00 54.47 200 ILE A N 1
ATOM 1626 C CA . ILE A 1 200 ? -6.031 -15.541 -30.595 1.00 54.47 200 ILE A CA 1
ATOM 1627 C C . ILE A 1 200 ? -5.320 -16.041 -29.315 1.00 54.47 200 ILE A C 1
ATOM 1629 O O . ILE A 1 200 ? -4.139 -16.369 -29.342 1.00 54.47 200 ILE A O 1
ATOM 1633 N N . LEU A 1 201 ? -6.031 -16.139 -28.189 1.00 45.66 201 LEU A N 1
ATOM 1634 C CA . LEU A 1 201 ? -5.540 -16.766 -26.957 1.00 45.66 201 LEU A CA 1
ATOM 1635 C C . LEU A 1 201 ? -6.383 -18.002 -26.632 1.00 45.66 201 LEU A C 1
ATOM 1637 O O . LEU A 1 201 ? -7.175 -17.981 -25.695 1.00 45.66 201 LEU A O 1
ATOM 1641 N N . ASP A 1 202 ? -6.187 -19.053 -27.424 1.00 38.34 202 ASP A N 1
ATOM 1642 C CA . ASP A 1 202 ? -6.385 -20.438 -26.998 1.00 38.34 202 ASP A CA 1
ATOM 1643 C C . ASP A 1 202 ? -5.015 -21.134 -27.000 1.00 38.34 202 ASP A C 1
ATOM 1645 O O . ASP A 1 202 ? -4.556 -21.623 -28.033 1.00 38.34 202 ASP A O 1
ATOM 1649 N N . MET A 1 203 ? -4.343 -21.071 -25.844 1.00 36.72 203 MET A N 1
ATOM 1650 C CA . MET A 1 203 ? -3.503 -22.095 -25.188 1.00 36.72 203 MET A CA 1
ATOM 1651 C C . MET A 1 203 ? -2.741 -21.481 -24.013 1.00 36.72 203 MET A C 1
ATOM 1653 O O . MET A 1 203 ? -2.089 -20.430 -24.204 1.00 36.72 203 MET A O 1
#

Organism: NCBI:txid77055

Radius of gyration: 19.05 Å; chains: 1; bounding box: 49×44×57 Å

Foldseek 3Di:
DVVVVVLVVVLVVLVVVCVVVQQFDCLQVVQCVLADPVHPCSLVVLVVVLLVLLVVLLVVLVVQLPDPDHDLVSNLLSLLLNLLSCVNNRRRQLNVLSVQLNVCSVVVPSVSNVVSSVSSVVSSVVSVVSVVVSCVSVVHDPDPPDDDPPDPPSSVCSVPVPDDPPCLLPVQVPPVVCPVSSVVVVVVVVVVVVCVVVVVPDD

Secondary structure (DSSP, 8-state):
-HHHHHHHHHHHHHHHHHHHTTSS-HHHHHHHHT--SS-TTHHHHHHHHHHHHHHHHHHHHHHHHHSSS--HHHHHHHHHHHHHHHHHTT-HHHHHHHHHHHHHHHTT-HHHHHHHHHHHHHHHHHHHHHHHHHHHHTT-------SS----TTTSSTTTTTT-TTTHHHHHHHSSTTHHHHHHHHHHHHHHHHHHHTT----

pLDDT: mean 72.0, std 22.83, range [31.7, 97.25]